Protein AF-A0A612UBT1-F1 (afdb_monomer)

Foldseek 3Di:
DVVPPVVQLVVVCVVCVVDDDPADSNHAALEAEEAFDFQQPCDPVPVRQSQALCNPPDQPFDDPRNYNAYEYEHEPLAFFSNRFGADALVPHQYDDDYFHRCLQVPDDDQKDKDKFFPDAKDKDKDFPPQDLCNDPQNVVQVVSLVCQCVQPSQVLQQVQWDKDKDKDKAQPDQAPPVRTGMIMMIITIIIIHMAGSQSNLLSVVLSVLLVVVSVDDDDDDDPDPVNDDDPVCVVVSVLSNVCRVCSRVVHDGDDDDSVSSNVVSRHHDNQAGQFWDQVVPPDDGDPDDDPPGPTDRNRHGDPSSDHFYAYSVSHTDD

Nearest PDB structures (foldseek):
  6sjl-assembly1_D  TM=8.824E-01  e=5.596E-32  Escherichia coli
  6sjl-assembly1_E  TM=8.693E-01  e=3.861E-32  Escherichia coli
  5f7n-assembly1_A  TM=2.267E-01  e=5.522E-01  Helicobacter pylori

Mean predicted aligned error: 7.69 Å

pLDDT: mean 87.25, std 16.18, range [33.34, 98.56]

Secondary structure (DSSP, 8-state):
-TT--HHHHHHHHHHTTTS---S-TT---SEEEEES-B-----TTTTT-TTS---TT------TTSSSEEEEEEESS--BTT--EE--TTTS-EEEESS-HHHHH--S-SEEEEEEESS--EEEEEETTS-GGGSHHHHHHHHHHHHGGGSTTTTTTGGGSEEEEEEEEEEEE---TT---EEEEEEEEEEEEEEETHHHHHHHHHHHHHHHHTT---PPPPSSTTT---GGGHHHHHHHHHHHHHHHHT---PPPPHHHHHHHHTTS------PEEESSSTTEEES---SSS--B-TT-B-GGG---EE-TTSPBP-

Radius of gyration: 24.13 Å; Cα contacts (8 Å, |Δi|>4): 601; chains: 1; bounding box: 63×39×74 Å

Structure (mmCIF, N/CA/C/O backbone):
data_AF-A0A612UBT1-F1
#
_entry.id   AF-A0A612UBT1-F1
#
loop_
_atom_site.group_PDB
_atom_site.id
_atom_site.type_symbol
_atom_site.label_atom_id
_atom_site.label_alt_id
_atom_site.label_comp_id
_atom_site.label_asym_id
_atom_site.label_entity_id
_atom_site.label_seq_id
_atom_site.pdbx_PDB_ins_code
_atom_site.Cartn_x
_atom_site.Cartn_y
_atom_site.Cartn_z
_atom_site.occupancy
_atom_site.B_iso_or_equiv
_atom_site.auth_seq_id
_atom_site.auth_comp_id
_atom_site.auth_asym_id
_atom_site.auth_atom_id
_atom_site.pdbx_PDB_model_num
ATOM 1 N N . VAL A 1 1 ? -28.487 3.120 11.197 1.00 66.00 1 VAL A N 1
ATOM 2 C CA . VAL A 1 1 ? -28.297 3.453 12.632 1.00 66.00 1 VAL A CA 1
ATOM 3 C C . VAL A 1 1 ? -28.455 4.950 12.879 1.00 66.00 1 VAL A C 1
ATOM 5 O O . VAL A 1 1 ? -29.458 5.337 13.461 1.00 66.00 1 VAL A O 1
ATOM 8 N N . PHE A 1 2 ? -27.537 5.794 12.388 1.00 70.25 2 PHE A N 1
ATOM 9 C CA . PHE A 1 2 ? -27.559 7.247 12.631 1.00 70.25 2 PHE A CA 1
ATOM 10 C C . PHE A 1 2 ? -28.857 7.939 12.167 1.00 70.25 2 PHE A C 1
ATOM 12 O O . PHE A 1 2 ? -29.458 8.690 12.925 1.00 70.25 2 PHE A O 1
ATOM 19 N N . GLU A 1 3 ? -29.347 7.612 10.970 1.00 79.69 3 GLU A N 1
ATOM 20 C CA . GLU A 1 3 ? -30.573 8.198 10.394 1.00 79.69 3 GLU A CA 1
ATOM 21 C C . GLU A 1 3 ? -31.867 7.481 10.808 1.00 79.69 3 GLU A C 1
ATOM 23 O O . GLU A 1 3 ? -32.934 7.788 10.292 1.00 79.69 3 GLU A O 1
ATOM 28 N N . GLN A 1 4 ? -31.782 6.511 11.724 1.00 80.62 4 GLN A N 1
ATOM 29 C CA . GLN A 1 4 ? -32.924 5.701 12.161 1.00 80.62 4 GLN A CA 1
ATOM 30 C C . GLN A 1 4 ? -33.715 5.051 11.013 1.00 80.62 4 GLN A C 1
ATOM 32 O O . GLN A 1 4 ? -34.942 5.111 10.981 1.00 80.62 4 GLN A O 1
ATOM 37 N N . ASP A 1 5 ? -32.999 4.411 10.083 1.00 83.06 5 ASP A N 1
ATOM 38 C CA . ASP A 1 5 ? -33.591 3.671 8.964 1.00 83.06 5 ASP A CA 1
ATOM 39 C C . ASP A 1 5 ? -34.795 2.805 9.419 1.00 83.06 5 ASP A C 1
ATOM 41 O O . ASP A 1 5 ? -34.624 1.936 10.285 1.00 83.06 5 ASP A O 1
ATOM 45 N N . PRO A 1 6 ? -36.005 3.016 8.861 1.00 86.31 6 PRO A N 1
ATOM 46 C CA . PRO A 1 6 ? -37.214 2.327 9.312 1.00 86.31 6 PRO A CA 1
ATOM 47 C C . PRO A 1 6 ? -37.161 0.802 9.169 1.00 86.31 6 PRO A C 1
ATOM 49 O O . PRO A 1 6 ? -37.762 0.086 9.976 1.00 86.31 6 PRO A O 1
ATOM 52 N N . VAL A 1 7 ? -36.449 0.290 8.160 1.00 87.12 7 VAL A N 1
ATOM 53 C CA . VAL A 1 7 ? -36.267 -1.151 7.944 1.00 87.12 7 VAL A CA 1
ATOM 54 C C . VAL A 1 7 ? -35.387 -1.719 9.049 1.00 87.12 7 VAL A C 1
ATOM 56 O O . VAL A 1 7 ? -35.736 -2.743 9.642 1.00 87.12 7 VAL A O 1
ATOM 59 N N . LEU A 1 8 ? -34.295 -1.032 9.390 1.00 84.38 8 LEU A N 1
ATOM 60 C CA . LEU A 1 8 ? -33.407 -1.437 10.478 1.00 84.38 8 LEU A CA 1
ATOM 61 C C . LEU A 1 8 ? -34.126 -1.406 11.835 1.00 84.38 8 LEU A C 1
ATOM 63 O O . LEU A 1 8 ? -34.036 -2.373 12.588 1.00 84.38 8 LEU A O 1
ATOM 67 N N . VAL A 1 9 ? -34.891 -0.344 12.117 1.00 87.38 9 VAL A N 1
ATOM 68 C CA . VAL A 1 9 ? -35.693 -0.217 13.349 1.00 87.38 9 VAL A CA 1
ATOM 69 C C . VAL A 1 9 ? -36.666 -1.385 13.486 1.00 87.38 9 VAL A C 1
ATOM 71 O O . VAL A 1 9 ? -36.710 -2.051 14.521 1.00 87.38 9 VAL A O 1
ATOM 74 N N . ARG A 1 10 ? -37.426 -1.680 12.425 1.00 86.94 10 ARG A N 1
ATOM 75 C CA . ARG A 1 10 ? -38.386 -2.789 12.427 1.00 86.94 10 ARG A CA 1
ATOM 76 C C . ARG A 1 10 ? -37.696 -4.142 12.593 1.00 86.94 10 ARG A C 1
ATOM 78 O O . ARG A 1 10 ? -38.213 -5.004 13.303 1.00 86.94 10 ARG A O 1
ATOM 85 N N . THR A 1 11 ? -36.540 -4.323 11.959 1.00 86.69 11 THR A N 1
ATOM 86 C CA . THR A 1 11 ? -35.749 -5.558 12.049 1.00 86.69 11 THR A CA 1
ATOM 87 C C . THR A 1 11 ? -35.252 -5.788 13.475 1.00 86.69 11 THR A C 1
ATOM 89 O O . THR A 1 11 ? -35.463 -6.871 14.016 1.00 86.69 11 THR A O 1
ATOM 92 N N . ILE A 1 12 ? -34.684 -4.764 14.123 1.00 85.19 12 ILE A N 1
ATOM 93 C CA . ILE A 1 12 ? -34.220 -4.841 15.518 1.00 85.19 12 ILE A CA 1
ATOM 94 C C . ILE A 1 12 ? -35.392 -5.115 16.462 1.00 85.19 12 ILE A C 1
ATOM 96 O O . ILE A 1 12 ? -35.315 -6.033 17.273 1.00 85.19 12 ILE A O 1
ATOM 100 N N . ALA A 1 13 ? -36.499 -4.379 16.321 1.00 85.56 13 ALA A N 1
ATOM 101 C CA . ALA A 1 13 ? -37.688 -4.579 17.148 1.00 85.56 13 ALA A CA 1
ATOM 102 C C . ALA A 1 13 ? -38.263 -6.000 17.016 1.00 85.56 13 ALA A C 1
ATOM 104 O O . ALA A 1 13 ? -38.707 -6.582 18.001 1.00 85.56 13 ALA A O 1
ATOM 105 N N . THR A 1 14 ? -38.225 -6.579 15.811 1.00 87.56 14 THR A N 1
ATOM 106 C CA . THR A 1 14 ? -38.678 -7.958 15.571 1.00 87.56 14 THR A CA 1
ATOM 107 C C . THR A 1 14 ? -37.722 -8.977 16.191 1.00 87.56 14 THR A C 1
ATOM 109 O O . THR A 1 14 ? -38.168 -9.899 16.867 1.00 87.56 14 THR A O 1
ATOM 112 N N . ALA A 1 15 ? -36.411 -8.810 15.993 1.00 85.88 15 ALA A N 1
ATOM 113 C CA . ALA A 1 15 ? -35.398 -9.728 16.511 1.00 85.88 15 ALA A CA 1
ATOM 114 C C . ALA A 1 15 ? -35.333 -9.727 18.047 1.00 85.88 15 ALA A C 1
ATOM 116 O O . ALA A 1 15 ? -35.141 -10.774 18.662 1.00 85.88 15 ALA A O 1
ATOM 117 N N . LEU A 1 16 ? -35.521 -8.558 18.662 1.00 85.56 16 LEU A N 1
ATOM 118 C CA . LEU A 1 16 ? -35.487 -8.381 20.110 1.00 85.56 16 LEU A CA 1
ATOM 119 C C . LEU A 1 16 ? -36.862 -8.497 20.766 1.00 85.56 16 LEU A C 1
ATOM 121 O O . LEU A 1 16 ? -36.930 -8.388 21.976 1.00 85.56 16 LEU A O 1
ATOM 125 N N . HIS A 1 17 ? -37.939 -8.777 20.025 1.00 81.25 17 HIS A N 1
ATOM 126 C CA . HIS A 1 17 ? -39.294 -8.922 20.574 1.00 81.25 17 HIS A CA 1
ATOM 127 C C . HIS A 1 17 ? -39.397 -9.775 21.864 1.00 81.25 17 HIS A C 1
ATOM 129 O O . HIS A 1 17 ? -40.205 -9.433 22.727 1.00 81.25 17 HIS A O 1
ATOM 135 N N . PRO A 1 18 ? -38.626 -10.870 22.053 1.00 79.94 18 PRO A N 1
ATOM 136 C CA . PRO A 1 18 ? -38.680 -11.657 23.289 1.00 79.94 18 PRO A CA 1
ATOM 137 C C . PRO A 1 18 ? -38.051 -10.976 24.519 1.00 79.94 18 PRO A C 1
ATOM 139 O O . PRO A 1 18 ? -38.170 -11.506 25.621 1.00 79.94 18 PRO A O 1
ATOM 142 N N . ILE A 1 19 ? -37.339 -9.859 24.342 1.00 83.12 19 ILE A N 1
ATOM 143 C CA . ILE A 1 19 ? -36.529 -9.184 25.361 1.00 83.12 19 ILE A CA 1
ATOM 144 C C . ILE A 1 19 ? -36.911 -7.700 25.389 1.00 83.12 19 ILE A C 1
ATOM 146 O O . ILE A 1 19 ? -36.985 -7.034 24.360 1.00 83.12 19 ILE A O 1
ATOM 150 N N . GLU A 1 20 ? -37.121 -7.137 26.576 1.00 76.56 20 GLU A N 1
ATOM 151 C CA . GLU A 1 20 ? -37.363 -5.700 26.701 1.00 76.56 20 GLU A CA 1
ATOM 152 C C . GLU A 1 20 ? -36.087 -4.914 26.339 1.00 76.56 20 GLU A C 1
ATOM 154 O O . GLU A 1 20 ? -35.122 -4.864 27.103 1.00 76.56 20 GLU A O 1
ATOM 159 N N . TYR A 1 21 ? -36.056 -4.327 25.140 1.00 77.75 21 TYR A N 1
ATOM 160 C CA . TYR A 1 21 ? -34.931 -3.526 24.660 1.00 77.75 21 TYR A CA 1
ATOM 161 C C . TYR A 1 21 ? -35.149 -2.038 24.955 1.00 77.75 21 TYR A C 1
ATOM 163 O O . TYR A 1 21 ? -36.021 -1.400 24.369 1.00 77.75 21 TYR A O 1
ATOM 171 N N . GLN A 1 22 ? -34.313 -1.470 25.827 1.00 78.25 22 GLN A N 1
ATOM 172 C CA . GLN A 1 22 ? -34.372 -0.058 26.239 1.00 78.25 22 GLN A CA 1
ATOM 173 C C . GLN A 1 22 ? -33.314 0.829 25.548 1.00 78.25 22 GLN A C 1
ATOM 175 O O . GLN A 1 22 ? -32.884 1.843 26.095 1.00 78.25 22 GLN A O 1
ATOM 180 N N . GLY A 1 23 ? -32.849 0.447 24.353 1.00 80.44 23 GLY A N 1
ATOM 181 C CA . GLY A 1 23 ? -31.871 1.223 23.581 1.00 80.44 23 GLY A CA 1
ATOM 182 C C . GLY A 1 23 ? -32.487 2.075 22.466 1.00 80.44 23 GLY A C 1
ATOM 183 O O . GLY A 1 23 ? -33.704 2.146 22.292 1.00 80.44 23 GLY A O 1
ATOM 184 N N . LYS A 1 24 ? -31.629 2.736 21.676 1.00 84.31 24 LYS A N 1
ATOM 185 C CA . LYS A 1 24 ? -32.067 3.508 20.502 1.00 84.31 24 LYS A CA 1
ATOM 186 C C . LYS A 1 24 ? -32.767 2.574 19.500 1.00 84.31 24 LYS A C 1
ATOM 188 O O . LYS A 1 24 ? -32.206 1.524 19.202 1.00 84.31 24 LYS A O 1
ATOM 193 N N . PRO A 1 25 ? -33.909 2.957 18.897 1.00 83.06 25 PRO A N 1
ATOM 194 C CA . PRO A 1 25 ? -34.699 2.063 18.039 1.00 83.06 25 PRO A CA 1
ATOM 195 C C . PRO A 1 25 ? -33.925 1.426 16.875 1.00 83.06 25 PRO A C 1
ATOM 197 O O . PRO A 1 25 ? -34.237 0.318 16.458 1.00 83.06 25 PRO A O 1
ATOM 200 N N . ALA A 1 26 ? -32.908 2.119 16.356 1.00 85.31 26 ALA A N 1
ATOM 201 C CA . ALA A 1 26 ? -32.060 1.661 15.254 1.00 85.31 26 ALA A CA 1
ATOM 202 C C . ALA A 1 26 ? -30.673 1.164 15.707 1.00 85.31 26 ALA A C 1
ATOM 204 O O . ALA A 1 26 ? -29.774 1.035 14.875 1.00 85.31 26 ALA A O 1
ATOM 205 N N . GLY A 1 27 ? -30.481 0.949 17.011 1.00 86.19 27 GLY A N 1
ATOM 206 C CA . GLY A 1 27 ? -29.192 0.649 17.626 1.00 86.19 27 GLY A CA 1
ATOM 207 C C . GLY A 1 27 ? -28.265 1.863 17.748 1.00 86.19 27 GLY A C 1
ATOM 208 O O . GLY A 1 27 ? -28.650 3.015 17.531 1.00 86.19 27 GLY A O 1
ATOM 209 N N . GLU A 1 28 ? -27.014 1.592 18.110 1.00 89.00 28 GLU A N 1
ATOM 210 C CA . GLU A 1 28 ? -25.921 2.562 18.188 1.00 89.00 28 GLU A CA 1
ATOM 211 C C . GLU A 1 28 ? -24.614 1.880 17.776 1.00 89.00 28 GLU A C 1
ATOM 213 O O . GLU A 1 28 ? -24.414 0.701 18.065 1.00 89.00 28 GLU A O 1
ATOM 218 N N . VAL A 1 29 ? -23.720 2.615 17.112 1.00 92.38 29 VAL A N 1
ATOM 219 C CA . VAL A 1 29 ? -22.382 2.115 16.782 1.00 92.38 29 VAL A CA 1
ATOM 220 C C . VAL A 1 29 ? -21.441 2.432 17.946 1.00 92.38 29 VAL A C 1
ATOM 222 O O . VAL A 1 29 ? -21.192 3.597 18.255 1.00 92.38 29 VAL A O 1
ATOM 225 N N . GLN A 1 30 ? -20.933 1.395 18.614 1.00 93.06 30 GLN A N 1
ATOM 226 C CA . GLN A 1 30 ? -19.974 1.538 19.715 1.00 93.06 30 GLN A CA 1
ATOM 227 C C . GLN A 1 30 ? -18.592 1.944 19.182 1.00 93.06 30 GLN A C 1
ATOM 229 O O . GLN A 1 30 ? -18.051 2.967 19.590 1.00 93.06 30 GLN A O 1
ATOM 234 N N . PHE A 1 31 ? -18.050 1.167 18.246 1.00 96.88 31 PHE A N 1
ATOM 235 C CA . PHE A 1 31 ? -16.737 1.388 17.653 1.00 96.88 31 PHE A CA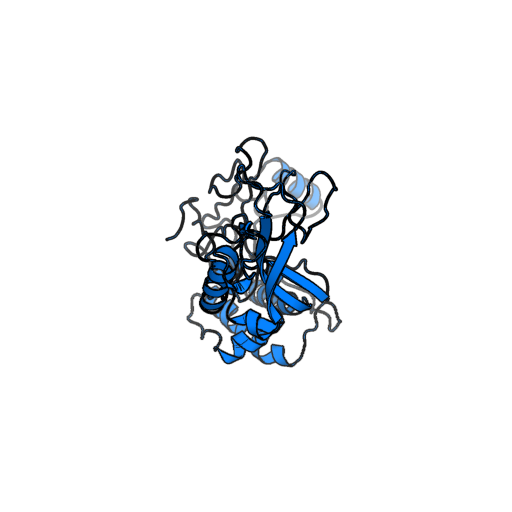 1
ATOM 236 C C . PHE A 1 31 ? -16.811 1.196 16.140 1.00 96.88 31 PHE A C 1
ATOM 238 O O . PHE A 1 31 ? -17.421 0.234 15.671 1.00 96.88 31 PHE A O 1
ATOM 245 N N . LEU A 1 32 ? -16.192 2.108 15.395 1.00 97.00 32 LEU A N 1
ATOM 246 C CA . LEU A 1 32 ? -15.997 2.013 13.954 1.00 97.00 32 LEU A CA 1
ATOM 247 C C . LEU A 1 32 ? -14.490 1.952 13.670 1.00 97.00 32 LEU A C 1
ATOM 249 O O . LEU A 1 32 ? -13.817 2.981 13.638 1.00 97.00 32 LEU A O 1
ATOM 253 N N . GLY A 1 33 ? -13.972 0.734 13.518 1.00 97.69 33 GLY A N 1
ATOM 254 C CA . GLY A 1 33 ? -12.587 0.479 13.127 1.00 97.69 33 GLY A CA 1
ATOM 255 C C . GLY A 1 33 ? -12.475 0.396 11.612 1.00 97.69 33 GLY A C 1
ATOM 256 O O . GLY A 1 33 ? -13.044 -0.512 11.008 1.00 97.69 33 GLY A O 1
ATOM 257 N N . LEU A 1 34 ? -11.774 1.348 11.006 1.00 97.56 34 LEU A N 1
ATOM 258 C CA . LEU A 1 34 ? -11.611 1.453 9.558 1.00 97.56 34 LEU A CA 1
ATOM 259 C C . LEU A 1 34 ? -10.200 1.029 9.152 1.00 97.56 34 LEU A C 1
ATOM 261 O O . LEU A 1 34 ? -9.226 1.355 9.834 1.00 97.56 34 LEU A O 1
ATOM 265 N N . PHE A 1 35 ? -10.101 0.359 8.009 1.00 98.06 35 PHE A N 1
ATOM 266 C CA . PHE A 1 35 ? -8.839 0.040 7.353 1.00 98.06 35 PHE A CA 1
ATOM 267 C C . PHE A 1 35 ? -8.844 0.668 5.967 1.00 98.06 35 PHE A C 1
ATOM 269 O O . PHE A 1 35 ? -9.631 0.278 5.110 1.00 98.06 35 PHE A O 1
ATOM 276 N N . ASP A 1 36 ? -7.966 1.644 5.794 1.00 96.75 36 ASP A N 1
ATOM 277 C CA . ASP A 1 36 ? -7.573 2.267 4.541 1.00 96.75 36 ASP A CA 1
ATOM 278 C C . ASP A 1 36 ? -8.731 2.566 3.579 1.00 96.75 36 ASP A C 1
ATOM 280 O O . ASP A 1 36 ? -8.826 2.012 2.487 1.00 96.75 36 ASP A O 1
ATOM 284 N N . THR A 1 37 ? -9.640 3.438 4.010 1.00 93.94 37 THR A N 1
ATOM 285 C CA . THR A 1 37 ? -10.880 3.746 3.289 1.00 93.94 37 THR A CA 1
ATOM 286 C C . THR A 1 37 ? -10.589 4.308 1.896 1.00 93.94 37 THR A C 1
ATOM 288 O O . THR A 1 37 ? -10.075 5.419 1.757 1.00 93.94 37 THR A O 1
ATOM 291 N N . VAL A 1 38 ? -10.981 3.559 0.865 1.00 88.44 38 VAL A N 1
ATOM 292 C CA . VAL A 1 38 ? -10.925 3.965 -0.544 1.00 88.44 38 VAL A CA 1
ATOM 293 C C . VAL A 1 38 ? -12.342 4.059 -1.082 1.00 88.44 38 VAL A C 1
ATOM 295 O O . VAL A 1 38 ? -13.114 3.103 -0.993 1.00 88.44 38 VAL A O 1
ATOM 298 N N . THR A 1 39 ? -12.682 5.190 -1.683 1.00 69.62 39 THR A N 1
ATOM 299 C CA . THR A 1 39 ? -13.933 5.350 -2.418 1.00 69.62 39 THR A CA 1
ATOM 300 C C . THR A 1 39 ? -13.661 5.270 -3.906 1.00 69.62 39 THR A C 1
ATOM 302 O O . THR A 1 39 ? -13.510 6.262 -4.599 1.00 69.62 39 THR A O 1
ATOM 305 N N . ALA A 1 40 ? -13.595 4.051 -4.424 1.00 53.97 40 ALA A N 1
ATOM 306 C CA . ALA A 1 40 ? -13.620 3.867 -5.863 1.00 53.97 40 ALA A CA 1
ATOM 307 C C . ALA A 1 40 ? -15.086 3.847 -6.313 1.00 53.97 40 ALA A C 1
ATOM 309 O O . ALA A 1 40 ? -15.720 2.791 -6.256 1.00 53.97 40 ALA A O 1
ATOM 310 N N . VAL A 1 41 ? -15.640 4.966 -6.793 1.00 47.06 41 VAL A N 1
ATOM 311 C CA . VAL A 1 41 ? -16.803 4.878 -7.693 1.00 47.06 41 VAL A CA 1
ATOM 312 C C . VAL A 1 41 ? -16.319 4.834 -9.139 1.00 47.06 41 VAL A C 1
ATOM 314 O O . VAL A 1 41 ? -16.611 5.687 -9.957 1.00 47.06 41 VAL A O 1
ATOM 317 N N . GLY A 1 42 ? -15.624 3.751 -9.496 1.00 39.59 42 GLY A N 1
ATOM 318 C CA . GLY A 1 42 ? -15.334 3.404 -10.893 1.00 39.59 42 GLY A CA 1
ATOM 319 C C . GLY A 1 42 ? -16.568 2.854 -11.623 1.00 39.59 42 GLY A C 1
ATOM 320 O O . GLY A 1 42 ? -16.515 1.779 -12.222 1.00 39.59 42 GLY A O 1
ATOM 321 N N . GLY A 1 43 ? -17.713 3.528 -11.505 1.00 35.03 43 GLY A N 1
ATOM 322 C CA . GLY A 1 43 ? -18.948 3.148 -12.180 1.00 35.03 43 GLY A CA 1
ATOM 323 C C . GLY A 1 43 ? -18.909 3.531 -13.659 1.00 35.03 43 GLY A C 1
ATOM 324 O O . GLY A 1 43 ? -18.395 4.577 -14.028 1.00 35.03 43 GLY A O 1
ATOM 325 N N . ILE A 1 44 ? -19.534 2.724 -14.518 1.00 33.34 44 ILE A N 1
ATOM 326 C CA . ILE A 1 44 ? -19.689 2.954 -15.974 1.00 33.34 44 ILE A CA 1
ATOM 327 C C . ILE A 1 44 ? -20.305 4.340 -16.308 1.00 33.34 44 ILE A C 1
ATOM 329 O O . ILE A 1 44 ? -20.223 4.804 -17.442 1.00 33.34 44 ILE A O 1
ATOM 333 N N . LEU A 1 45 ? -20.906 5.012 -15.321 1.00 36.97 45 LEU A N 1
ATOM 334 C CA . LEU A 1 45 ? -21.477 6.356 -15.424 1.00 36.97 45 LEU A CA 1
ATOM 335 C C . LEU A 1 45 ? -20.447 7.496 -15.287 1.00 36.97 45 LEU A C 1
ATOM 337 O O . LEU A 1 45 ? -20.780 8.604 -15.695 1.00 36.97 45 LEU A O 1
ATOM 341 N N . ASP A 1 46 ? -19.232 7.231 -14.788 1.00 35.47 46 ASP A N 1
ATOM 342 C CA . ASP A 1 46 ? -18.187 8.240 -14.510 1.00 35.47 46 ASP A CA 1
ATOM 343 C C . ASP A 1 46 ? -17.016 8.228 -15.512 1.00 35.47 46 ASP A C 1
ATOM 345 O O . ASP A 1 46 ? -15.886 8.610 -15.234 1.00 35.47 46 ASP A O 1
ATOM 349 N N . GLY A 1 47 ? -17.243 7.694 -16.716 1.00 36.91 47 GLY A N 1
ATOM 350 C CA . GLY A 1 47 ? -16.227 7.727 -17.775 1.00 36.91 47 GLY A CA 1
ATOM 351 C C . GLY A 1 47 ? -14.979 6.862 -17.531 1.00 36.91 47 GLY A C 1
ATOM 352 O O . GLY A 1 47 ? -14.022 7.006 -18.286 1.00 36.91 47 GLY A O 1
ATOM 353 N N . LEU A 1 48 ? -15.022 5.924 -16.569 1.00 47.12 48 LEU A N 1
ATOM 354 C CA . LEU A 1 48 ? -13.930 5.008 -16.182 1.00 47.12 48 LEU A CA 1
ATOM 355 C C . LEU A 1 48 ? -12.768 5.658 -15.401 1.00 47.12 48 LEU A C 1
ATOM 357 O O . LEU A 1 48 ? -11.694 5.055 -15.347 1.00 47.12 48 LEU A O 1
ATOM 361 N N . ASP A 1 49 ? -12.965 6.824 -14.776 1.00 47.25 49 ASP A N 1
ATOM 362 C CA . ASP A 1 49 ? -11.944 7.451 -13.925 1.00 47.25 49 ASP A CA 1
ATOM 363 C C . ASP A 1 49 ? -12.314 7.367 -12.430 1.00 47.25 49 ASP A C 1
ATOM 365 O O . ASP A 1 49 ? -13.150 8.130 -11.966 1.00 47.25 49 ASP A O 1
ATOM 369 N N . PRO A 1 50 ? -11.734 6.436 -11.648 1.00 52.84 50 PRO A N 1
ATOM 370 C CA . PRO A 1 50 ? -11.990 6.318 -10.210 1.00 52.84 50 PRO A CA 1
ATOM 371 C C . PRO A 1 50 ? -11.150 7.302 -9.366 1.00 52.84 50 PRO A C 1
ATOM 373 O O . PRO A 1 50 ? -11.010 7.095 -8.161 1.00 52.84 50 PRO A O 1
ATOM 376 N N . HIS A 1 51 ? -10.519 8.303 -9.993 1.00 51.00 51 HIS A N 1
ATOM 377 C CA . HIS A 1 51 ? -9.663 9.310 -9.347 1.00 51.00 51 HIS A CA 1
ATOM 378 C C . HIS A 1 51 ? -10.397 10.595 -8.974 1.00 51.00 51 HIS A C 1
ATOM 380 O O . HIS A 1 51 ? -9.767 11.581 -8.607 1.00 51.00 51 HIS A O 1
ATOM 386 N N . ASP A 1 52 ? -11.719 10.628 -9.065 1.00 47.38 52 ASP A N 1
ATOM 387 C CA . ASP A 1 52 ? -12.475 11.763 -8.572 1.00 47.38 52 ASP A CA 1
ATOM 388 C C . ASP A 1 52 ? -12.961 11.542 -7.129 1.00 47.38 52 ASP A C 1
ATOM 390 O O . ASP A 1 52 ? -13.161 10.428 -6.647 1.00 47.38 52 ASP A O 1
ATOM 394 N N . GLY A 1 53 ? -13.140 12.640 -6.390 1.00 46.91 53 GLY A N 1
ATOM 395 C CA . GLY A 1 53 ? -13.743 12.618 -5.051 1.00 46.91 53 GLY A CA 1
ATOM 396 C C . GLY A 1 53 ? -15.262 12.390 -5.086 1.00 46.91 53 GLY A C 1
ATOM 397 O O . GLY A 1 53 ? -15.957 12.655 -4.100 1.00 46.91 53 GLY A O 1
ATOM 398 N N . ASN A 1 54 ? -15.816 11.974 -6.230 1.00 45.53 54 ASN A N 1
ATOM 399 C CA . ASN A 1 54 ? -17.249 11.901 -6.459 1.00 45.53 54 ASN A CA 1
ATOM 400 C C . ASN A 1 54 ? -17.814 10.588 -5.908 1.00 45.53 54 ASN A C 1
ATOM 402 O O . ASN A 1 54 ? -18.013 9.587 -6.591 1.00 45.53 54 ASN A O 1
ATOM 406 N N . ASN A 1 55 ? -18.138 10.610 -4.620 1.00 50.09 55 ASN A N 1
ATOM 407 C CA . ASN A 1 55 ? -18.648 9.455 -3.884 1.00 50.09 55 ASN A CA 1
ATOM 408 C C . ASN A 1 55 ? -20.132 9.163 -4.161 1.00 50.09 55 ASN A C 1
ATOM 410 O O . ASN A 1 55 ? -20.903 8.980 -3.216 1.00 50.09 55 ASN A O 1
ATOM 414 N N . LEU A 1 56 ? -20.548 9.150 -5.436 1.00 50.69 56 LEU A N 1
ATOM 415 C CA . LEU A 1 56 ? -21.895 8.828 -5.935 1.00 50.69 56 LEU A CA 1
ATOM 416 C C . LEU A 1 56 ? -22.688 7.948 -4.946 1.00 50.69 56 LEU A C 1
ATOM 418 O O . LEU A 1 56 ? -22.427 6.763 -4.772 1.00 50.69 56 LEU A O 1
ATOM 422 N N . SER A 1 57 ? -23.689 8.548 -4.294 1.00 52.53 57 SER A N 1
ATOM 423 C CA . SER A 1 57 ? -24.626 7.943 -3.321 1.00 52.53 57 SER A CA 1
ATOM 424 C C . SER A 1 57 ? -24.045 7.306 -2.041 1.00 52.53 57 SER A C 1
ATOM 426 O O . SER A 1 57 ? -24.832 6.936 -1.164 1.00 52.53 57 SER A O 1
ATOM 428 N N . VAL A 1 58 ? -22.724 7.168 -1.884 1.00 61.97 58 VAL A N 1
ATOM 429 C CA . VAL A 1 58 ? -22.099 6.541 -0.707 1.00 61.97 58 VAL A CA 1
ATOM 430 C C . VAL A 1 58 ? -21.840 7.595 0.367 1.00 61.97 58 VAL A C 1
ATOM 432 O O . VAL A 1 58 ? -21.032 8.507 0.212 1.00 61.97 58 VAL A O 1
ATOM 435 N N . LYS A 1 59 ? -22.529 7.465 1.505 1.00 70.31 59 LYS A N 1
ATOM 436 C CA . LYS A 1 59 ? -22.368 8.362 2.657 1.00 70.31 59 LYS A CA 1
ATOM 437 C C . LYS A 1 59 ? -21.100 8.006 3.432 1.00 70.31 59 LYS A C 1
ATOM 439 O O . LYS A 1 59 ? -21.163 7.237 4.387 1.00 70.31 59 LYS A O 1
ATOM 444 N N . ILE A 1 60 ? -19.969 8.575 3.028 1.00 75.94 60 ILE A N 1
ATOM 445 C CA . ILE A 1 60 ? -18.698 8.414 3.749 1.00 75.94 60 ILE A CA 1
ATOM 446 C C . ILE A 1 60 ? -18.504 9.408 4.893 1.00 75.94 60 ILE A C 1
ATOM 448 O O . ILE A 1 60 ? -17.628 9.209 5.722 1.00 75.94 60 ILE A O 1
ATOM 452 N N . GLY A 1 61 ? -19.333 10.453 4.972 1.00 80.81 61 GLY A N 1
ATOM 453 C CA . GLY A 1 61 ? -19.309 11.420 6.066 1.00 80.81 61 GLY A CA 1
ATOM 454 C C . GLY A 1 61 ? -19.464 10.746 7.432 1.00 80.81 61 GLY A C 1
ATOM 455 O O . GLY A 1 61 ? -20.449 10.047 7.676 1.00 80.81 61 GLY A O 1
ATOM 456 N N . LEU A 1 62 ? -18.528 11.010 8.344 1.00 88.19 62 LEU A N 1
ATOM 457 C CA . LEU A 1 62 ? -18.516 10.504 9.718 1.00 88.19 62 LEU A CA 1
ATOM 458 C C . LEU A 1 62 ? -18.746 11.658 10.704 1.00 88.19 62 LEU A C 1
ATOM 460 O O . LEU A 1 62 ? -17.829 12.033 11.428 1.00 88.19 62 LEU A O 1
ATOM 464 N N . PRO A 1 63 ? -19.948 12.260 10.751 1.00 87.38 63 PRO A N 1
ATOM 465 C CA . PRO A 1 63 ? -20.205 13.386 11.638 1.00 87.38 63 PRO A CA 1
ATOM 466 C C . PRO A 1 63 ? -20.084 12.983 13.117 1.00 87.38 63 PRO A C 1
ATOM 468 O O . PRO A 1 63 ? -20.253 11.806 13.467 1.00 87.38 63 PRO A O 1
ATOM 471 N N . PRO A 1 64 ? -19.903 13.957 14.030 1.00 83.75 64 PRO A N 1
ATOM 472 C CA . PRO A 1 64 ? -19.937 13.693 15.461 1.00 83.75 64 PRO A CA 1
ATOM 473 C C . PRO A 1 64 ? -21.187 12.895 15.855 1.00 83.75 64 PRO A C 1
ATOM 475 O O . PRO A 1 64 ? -22.314 13.274 15.517 1.00 83.75 64 PRO A O 1
ATOM 478 N N . ARG A 1 65 ? -20.984 11.823 16.634 1.00 84.94 65 ARG A N 1
ATOM 479 C CA . ARG A 1 65 ? -22.001 10.842 17.078 1.00 84.94 65 ARG A CA 1
ATOM 480 C C . ARG A 1 65 ? -22.412 9.781 16.046 1.00 84.94 65 ARG A C 1
ATOM 482 O O . ARG A 1 65 ? -23.358 9.043 16.323 1.00 84.94 65 ARG A O 1
ATOM 489 N N . VAL A 1 66 ? -21.730 9.660 14.901 1.00 89.25 66 VAL A N 1
ATOM 490 C CA . VAL A 1 66 ? -21.919 8.508 13.991 1.00 89.25 66 VAL A CA 1
ATOM 491 C C . VAL A 1 66 ? -21.590 7.179 14.688 1.00 89.25 66 VAL A C 1
ATOM 493 O O . VAL A 1 66 ? -22.304 6.192 14.514 1.00 89.25 66 VAL A O 1
ATOM 496 N N . ALA A 1 67 ? -20.571 7.200 15.548 1.00 93.12 67 ALA A N 1
ATOM 497 C CA . ALA A 1 67 ? -20.191 6.154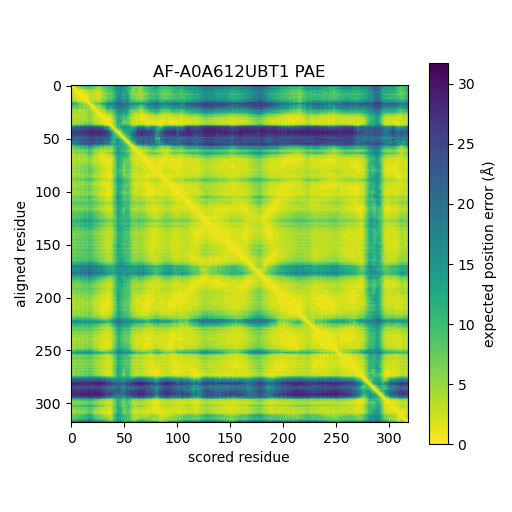 16.486 1.00 93.12 67 ALA A CA 1
ATOM 498 C C . ALA A 1 67 ? -19.715 6.794 17.799 1.00 93.12 67 ALA A C 1
ATOM 500 O O . ALA A 1 67 ? -19.431 7.996 17.833 1.00 93.12 67 ALA A O 1
ATOM 501 N N . LYS A 1 68 ? -19.623 6.016 18.887 1.00 93.62 68 LYS A N 1
ATOM 502 C CA . LYS A 1 68 ? -19.005 6.514 20.131 1.00 93.62 68 LYS A CA 1
ATOM 503 C C . LYS A 1 68 ? -17.502 6.708 19.971 1.00 93.62 68 LYS A C 1
ATOM 505 O O . LYS A 1 68 ? -16.962 7.651 20.535 1.00 93.62 68 LYS A O 1
ATOM 510 N N . GLN A 1 69 ? -16.856 5.813 19.228 1.00 96.06 69 GLN A N 1
ATOM 511 C CA . GLN A 1 69 ? -15.435 5.860 18.911 1.00 96.06 69 GLN A CA 1
ATOM 512 C C . GLN A 1 69 ? -15.216 5.469 17.448 1.00 96.06 69 GLN A C 1
ATOM 514 O O . GLN A 1 69 ? -15.845 4.533 16.951 1.00 96.06 69 GLN A O 1
ATOM 519 N N . VAL A 1 70 ? -14.311 6.171 16.773 1.00 97.06 70 VAL A N 1
ATOM 520 C CA . VAL A 1 70 ? -13.852 5.862 15.413 1.00 97.06 70 VAL A CA 1
ATOM 521 C C . VAL A 1 70 ? -12.331 5.835 15.448 1.00 97.06 70 VAL A C 1
ATOM 523 O O . VAL A 1 70 ? -11.718 6.684 16.093 1.00 97.06 70 VAL A O 1
ATOM 526 N N . PHE A 1 71 ? -11.728 4.865 14.774 1.00 98.19 71 PHE A N 1
ATOM 527 C CA . PHE A 1 71 ? -10.284 4.816 14.580 1.00 98.19 71 PHE A CA 1
ATOM 528 C C . PHE A 1 71 ? -9.975 4.294 13.183 1.00 98.19 71 PHE A C 1
ATOM 530 O O . PHE A 1 71 ? -10.563 3.300 12.752 1.00 98.19 71 PHE A O 1
ATOM 537 N N . HIS A 1 72 ? -9.055 4.951 12.485 1.00 98.25 72 HIS A N 1
ATOM 538 C CA . HIS A 1 72 ? -8.696 4.608 11.113 1.00 98.25 72 HIS A CA 1
ATOM 539 C C . HIS A 1 72 ? -7.212 4.262 11.005 1.00 98.25 72 HIS A C 1
ATOM 541 O O . HIS A 1 72 ? -6.352 5.072 11.347 1.00 98.25 72 HIS A O 1
ATOM 547 N N . LEU A 1 73 ? -6.912 3.057 10.520 1.00 98.56 73 LEU A N 1
ATOM 548 C CA . LEU A 1 73 ? -5.573 2.696 10.058 1.00 98.56 73 LEU A CA 1
ATOM 549 C C . LEU A 1 73 ? -5.461 2.995 8.568 1.00 98.56 73 LEU A C 1
ATOM 551 O O . LEU A 1 73 ? -6.299 2.526 7.807 1.00 98.56 73 LEU A O 1
ATOM 555 N N . THR A 1 74 ? -4.430 3.725 8.150 1.00 98.38 74 THR A N 1
ATOM 556 C CA . THR A 1 74 ? -4.198 4.073 6.739 1.00 98.38 74 THR A CA 1
ATOM 557 C C . THR A 1 74 ? -2.857 3.551 6.244 1.00 98.38 74 THR A C 1
ATOM 559 O O . THR A 1 74 ? -1.907 3.409 7.015 1.00 98.38 74 THR A O 1
ATOM 562 N N . ALA A 1 75 ? -2.783 3.248 4.951 1.00 98.31 75 ALA A N 1
ATOM 563 C CA . ALA A 1 75 ? -1.608 2.697 4.29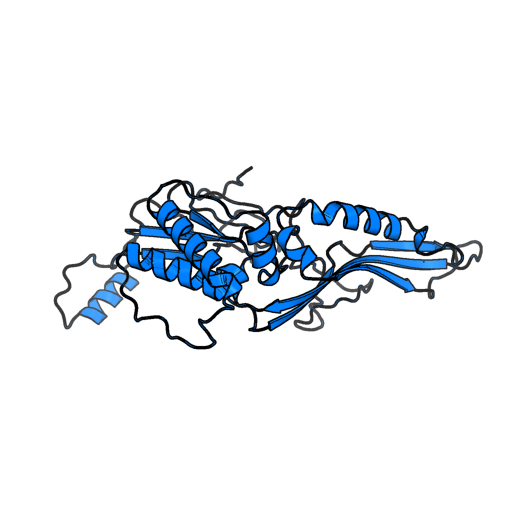2 1.00 98.31 75 ALA A CA 1
ATOM 564 C C . ALA A 1 75 ? -0.628 3.805 3.887 1.00 98.31 75 ALA A C 1
ATOM 566 O O . ALA A 1 75 ? -0.918 4.614 3.004 1.00 98.31 75 ALA A O 1
ATOM 567 N N . MET A 1 76 ? 0.543 3.831 4.529 1.00 97.44 76 MET A N 1
ATOM 568 C CA . MET A 1 76 ? 1.605 4.818 4.286 1.00 97.44 76 MET A CA 1
ATOM 569 C C . MET A 1 76 ? 2.284 4.665 2.918 1.00 97.44 76 MET A C 1
ATOM 571 O O . MET A 1 76 ? 2.778 5.646 2.369 1.00 97.44 76 MET A O 1
ATOM 575 N N . HIS A 1 77 ? 2.347 3.442 2.387 1.00 97.88 77 HIS A N 1
ATOM 576 C CA . HIS A 1 77 ? 3.054 3.117 1.142 1.00 97.88 77 HIS A CA 1
ATOM 577 C C . HIS A 1 77 ? 2.100 2.757 -0.009 1.00 97.88 77 HIS A C 1
ATOM 579 O O . HIS A 1 77 ? 2.550 2.382 -1.092 1.00 97.88 77 HIS A O 1
ATOM 585 N N . GLU A 1 78 ? 0.784 2.880 0.194 1.00 97.88 78 GLU A N 1
ATOM 586 C CA . GLU A 1 78 ? -0.169 2.854 -0.914 1.00 97.88 78 GLU A CA 1
ATOM 587 C C . GLU A 1 78 ? -0.005 4.129 -1.738 1.00 97.88 78 GLU A C 1
ATOM 589 O O . GLU A 1 78 ? -0.009 5.224 -1.190 1.00 97.88 78 GLU A O 1
ATOM 594 N N . CYS A 1 79 ? 0.151 3.987 -3.048 1.00 96.50 79 CYS A N 1
ATOM 595 C CA . CYS A 1 79 ? 0.400 5.105 -3.956 1.00 96.50 79 CYS A CA 1
ATOM 596 C C . CYS A 1 79 ? -0.181 4.860 -5.351 1.00 96.50 79 CYS A C 1
ATOM 598 O O . CYS A 1 79 ? 0.208 5.535 -6.302 1.00 96.50 79 CYS A O 1
ATOM 600 N N . ARG A 1 80 ? -1.093 3.890 -5.510 1.00 95.44 80 ARG A N 1
ATOM 601 C CA . ARG A 1 80 ? -1.816 3.688 -6.766 1.00 95.44 80 ARG A CA 1
ATOM 602 C C . ARG A 1 80 ? -2.786 4.833 -7.001 1.00 95.44 80 ARG A C 1
ATOM 604 O O . ARG A 1 80 ? -3.513 5.237 -6.098 1.00 95.44 80 ARG A O 1
ATOM 611 N N . TYR A 1 81 ? -2.874 5.241 -8.260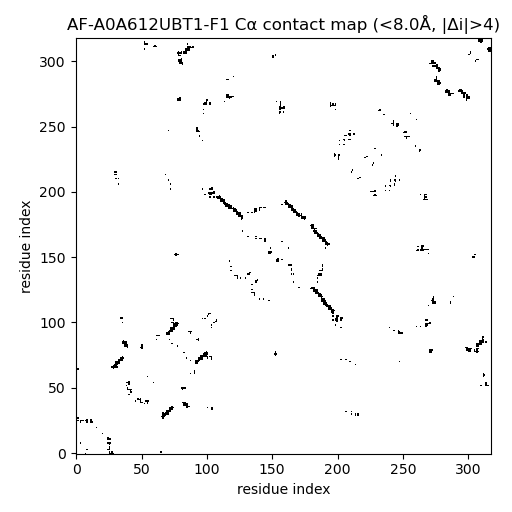 1.00 90.56 81 TYR A N 1
ATOM 612 C CA . TYR A 1 81 ? -3.817 6.251 -8.730 1.00 90.56 81 TYR A CA 1
ATOM 613 C C . TYR A 1 81 ? -5.267 5.911 -8.345 1.00 90.56 81 TYR A C 1
ATOM 615 O O . TYR A 1 81 ? -5.980 6.723 -7.779 1.00 90.56 81 TYR A O 1
ATOM 623 N N . ASN A 1 82 ? -5.692 4.662 -8.540 1.00 87.38 82 ASN A N 1
ATOM 624 C CA . ASN A 1 82 ? -7.079 4.251 -8.284 1.00 87.38 82 ASN A CA 1
ATOM 625 C C . ASN A 1 82 ? -7.417 4.024 -6.793 1.00 87.38 82 ASN A C 1
ATOM 627 O O . ASN A 1 82 ? -8.519 3.578 -6.484 1.00 87.38 82 ASN A O 1
ATOM 631 N N . PHE A 1 83 ? -6.472 4.242 -5.872 1.00 92.19 83 PHE A N 1
ATOM 632 C CA . PHE A 1 83 ? -6.631 3.940 -4.445 1.00 92.19 83 PHE A CA 1
ATOM 633 C C . PHE A 1 83 ? -6.531 5.208 -3.601 1.00 92.19 83 PHE A C 1
ATOM 635 O O . PHE A 1 83 ? -5.789 5.239 -2.627 1.00 92.19 83 PHE A O 1
ATOM 642 N N . CYS A 1 84 ? -7.273 6.259 -3.944 1.00 91.69 84 CYS A N 1
ATOM 643 C CA . CYS A 1 84 ? -7.276 7.497 -3.166 1.00 91.69 84 CYS A CA 1
ATOM 644 C C . CYS A 1 84 ? -7.785 7.266 -1.733 1.00 91.69 84 CYS A C 1
ATOM 646 O O . CYS A 1 84 ? -8.770 6.555 -1.516 1.00 91.69 84 CYS A O 1
ATOM 648 N N . LEU A 1 85 ? -7.100 7.846 -0.746 1.00 94.25 85 LEU A N 1
ATOM 649 C CA . LEU A 1 85 ? -7.488 7.728 0.662 1.00 94.25 85 LEU A CA 1
ATOM 650 C C . LEU A 1 85 ? -8.625 8.700 0.976 1.00 94.25 85 LEU A C 1
ATOM 652 O O . LEU A 1 85 ? -8.530 9.867 0.625 1.00 94.25 85 LEU A O 1
ATOM 656 N N . ASN A 1 86 ? -9.634 8.263 1.726 1.00 92.12 86 ASN A N 1
ATOM 657 C CA . ASN A 1 86 ? -10.580 9.162 2.389 1.00 92.12 86 ASN A CA 1
ATOM 658 C C . ASN A 1 86 ? -10.186 9.269 3.859 1.00 92.12 86 ASN A C 1
ATOM 660 O O . ASN A 1 86 ? -10.429 8.352 4.648 1.00 92.12 86 ASN A O 1
ATOM 664 N N . SER A 1 87 ? -9.505 10.358 4.205 1.00 93.50 87 SER A N 1
ATOM 665 C CA . SER A 1 87 ? -8.975 10.577 5.544 1.00 93.50 87 SER A CA 1
ATOM 666 C C . SER A 1 87 ? -10.064 11.081 6.482 1.00 93.50 87 SER A C 1
ATOM 668 O O . SER A 1 87 ? -10.822 11.996 6.166 1.00 93.50 87 SER A O 1
ATOM 670 N N . VAL A 1 88 ? -10.086 10.520 7.689 1.00 94.00 88 VAL A N 1
ATOM 671 C CA . VAL A 1 88 ? -10.990 10.931 8.774 1.00 94.00 88 VAL A CA 1
ATOM 672 C C . VAL A 1 88 ? -10.294 11.843 9.786 1.00 94.00 88 VAL A C 1
ATOM 674 O O . VAL A 1 88 ? -10.920 12.276 10.756 1.00 94.00 88 VAL A O 1
ATOM 677 N N . LYS A 1 89 ? -9.005 12.134 9.569 1.00 91.88 89 LYS A N 1
ATOM 678 C CA . LYS A 1 89 ? -8.076 12.729 10.542 1.00 91.88 89 LYS A CA 1
ATOM 679 C C . LYS A 1 89 ? -8.517 14.078 11.111 1.00 91.88 89 LYS A C 1
ATOM 681 O O . LYS A 1 89 ? -8.112 14.440 12.212 1.00 91.88 89 LYS A O 1
ATOM 686 N N . GLU A 1 90 ? -9.341 14.826 10.383 1.00 89.88 90 GLU A N 1
ATOM 687 C CA . GLU A 1 90 ? -9.879 16.110 10.848 1.00 89.88 90 GLU A CA 1
ATOM 688 C C . GLU A 1 90 ? -10.878 15.968 12.001 1.00 89.88 90 GLU A C 1
ATOM 690 O O . GLU A 1 90 ? -11.032 16.883 12.808 1.00 89.88 90 GLU A O 1
ATOM 695 N N . GLN A 1 91 ? -11.580 14.834 12.069 1.00 91.06 91 GLN A N 1
ATOM 696 C CA . GLN A 1 91 ? -12.686 14.616 13.005 1.00 91.06 91 GLN A CA 1
ATOM 697 C C . GLN A 1 91 ? -12.444 13.431 13.939 1.00 91.06 91 GLN A C 1
ATOM 699 O O . GLN A 1 91 ? -13.005 13.399 15.035 1.00 91.06 91 GLN A O 1
ATOM 704 N N . TRP A 1 92 ? -11.616 12.470 13.527 1.00 95.50 92 TRP A N 1
ATOM 705 C CA . TRP A 1 92 ? -11.413 11.214 14.235 1.00 95.50 92 TRP A CA 1
ATOM 706 C C . TRP A 1 92 ? -9.938 10.804 14.274 1.00 95.50 92 TRP A C 1
ATOM 708 O O . TRP A 1 92 ? -9.181 11.132 13.359 1.00 95.50 92 TRP A O 1
ATOM 718 N N . PRO A 1 93 ? -9.525 10.055 15.311 1.00 96.81 93 PRO A N 1
ATOM 719 C CA . PRO A 1 93 ? -8.207 9.441 15.368 1.00 96.81 93 PRO A CA 1
ATOM 720 C C . PRO A 1 93 ? -7.862 8.613 14.121 1.00 96.81 93 PRO A C 1
ATOM 722 O O . PRO A 1 93 ? -8.587 7.693 13.738 1.00 96.81 93 PRO A O 1
ATOM 725 N N . GLU A 1 94 ? -6.706 8.909 13.531 1.00 97.25 94 GLU A N 1
ATOM 726 C CA . GLU A 1 94 ? -6.171 8.223 12.357 1.00 97.25 94 GLU A CA 1
ATOM 727 C C . GLU A 1 94 ? -4.668 7.976 12.533 1.00 97.25 94 GLU A C 1
ATOM 729 O O . GLU A 1 94 ? -3.928 8.870 12.956 1.00 97.25 94 GLU A O 1
ATOM 734 N N . LEU A 1 95 ? -4.210 6.767 12.202 1.00 98.00 95 LEU A N 1
ATOM 735 C CA . LEU A 1 95 ? -2.799 6.392 12.196 1.00 98.00 95 LEU A CA 1
ATOM 736 C C . LEU A 1 95 ? -2.402 5.881 10.810 1.00 98.00 95 LEU A C 1
ATOM 738 O O . LEU A 1 95 ? -2.892 4.848 10.358 1.00 98.00 95 LEU A O 1
ATOM 742 N N . SER A 1 96 ? -1.434 6.561 10.193 1.00 97.38 96 SER A N 1
ATOM 743 C CA . SER A 1 96 ? -0.743 6.047 9.012 1.00 97.38 96 SER A CA 1
ATOM 744 C C . SER A 1 96 ? 0.296 5.017 9.438 1.00 97.38 96 SER A C 1
ATOM 746 O O . SER A 1 96 ? 1.276 5.346 10.112 1.00 97.38 96 SER A O 1
ATOM 748 N N . LEU A 1 97 ? 0.050 3.761 9.082 1.00 98.06 97 LEU A N 1
ATOM 749 C CA . LEU A 1 97 ? 0.915 2.632 9.379 1.00 98.06 97 LEU A CA 1
ATOM 750 C C . LEU A 1 97 ? 1.691 2.256 8.101 1.00 98.06 97 LEU A C 1
ATOM 752 O O . LEU A 1 97 ? 1.122 2.308 7.007 1.00 98.06 97 LEU A O 1
ATOM 756 N N . PRO A 1 98 ? 2.985 1.890 8.200 1.00 98.38 98 PRO A N 1
ATOM 757 C CA . PRO A 1 98 ? 3.737 1.339 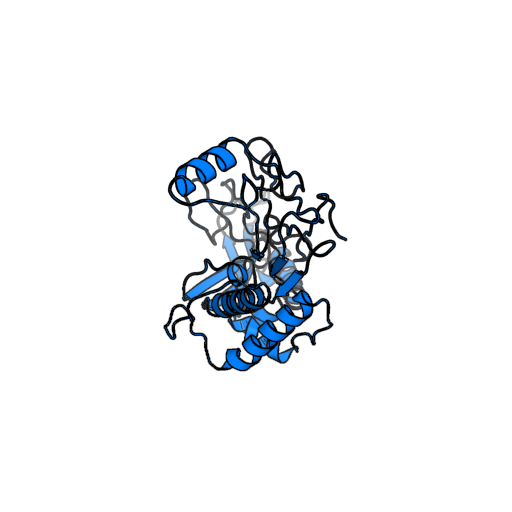7.074 1.00 98.38 98 PRO A CA 1
ATOM 758 C C . PRO A 1 98 ? 2.946 0.248 6.343 1.00 98.38 98 PRO A C 1
ATOM 760 O O . PRO A 1 98 ? 2.312 -0.560 7.002 1.00 98.38 98 PRO A O 1
ATOM 763 N N . GLY A 1 99 ? 2.977 0.215 5.013 1.00 98.12 99 GLY A N 1
ATOM 764 C CA . GLY A 1 99 ? 2.321 -0.823 4.203 1.00 98.12 99 GLY A CA 1
ATOM 765 C C . GLY A 1 99 ? 1.488 -0.256 3.058 1.00 98.12 99 GLY A C 1
ATOM 766 O O . GLY A 1 99 ? 1.144 0.927 3.068 1.00 98.12 99 GLY A O 1
ATOM 767 N N . ALA A 1 100 ? 1.198 -1.095 2.066 1.00 97.88 100 ALA A N 1
ATOM 768 C CA . ALA A 1 100 ? 0.209 -0.848 1.023 1.00 97.88 100 ALA A CA 1
ATOM 769 C C . ALA A 1 100 ? -1.219 -1.181 1.505 1.00 97.88 100 ALA A C 1
ATOM 771 O O . ALA A 1 100 ? -1.421 -1.666 2.617 1.00 97.88 100 ALA A O 1
ATOM 772 N N . HIS A 1 101 ? -2.230 -0.945 0.664 1.00 97.75 101 HIS A N 1
ATOM 773 C CA . HIS A 1 101 ? -3.644 -1.100 1.035 1.00 97.75 101 HIS A CA 1
ATOM 774 C C . HIS A 1 101 ? -3.969 -2.455 1.696 1.00 97.75 101 HIS A C 1
ATOM 776 O O . HIS A 1 101 ? -4.516 -2.500 2.797 1.00 97.75 101 HIS A O 1
ATOM 782 N N . ALA A 1 102 ? -3.581 -3.567 1.063 1.00 97.19 102 ALA A N 1
ATOM 783 C CA . ALA A 1 102 ? -3.847 -4.911 1.582 1.00 97.19 102 ALA A CA 1
ATOM 784 C C . ALA A 1 102 ? -2.817 -5.382 2.629 1.00 97.19 102 ALA A C 1
ATOM 786 O O . ALA A 1 102 ? -3.075 -6.356 3.331 1.00 97.19 102 ALA A O 1
ATOM 787 N N . ASP A 1 103 ? -1.706 -4.662 2.818 1.00 98.38 103 ASP A N 1
ATOM 788 C CA . ASP A 1 103 ? -0.850 -4.854 3.996 1.00 98.38 103 ASP A CA 1
ATOM 789 C C . ASP A 1 103 ? -1.529 -4.327 5.264 1.00 98.38 103 ASP A C 1
ATOM 791 O O . ASP A 1 103 ? -1.245 -4.799 6.359 1.00 98.38 103 ASP A O 1
ATOM 795 N N . ILE A 1 104 ? -2.426 -3.345 5.124 1.00 98.44 104 ILE A N 1
ATOM 796 C CA . ILE A 1 104 ? -3.215 -2.788 6.227 1.00 98.44 104 ILE A CA 1
ATOM 797 C C . ILE A 1 104 ? -4.540 -3.535 6.389 1.00 98.44 104 ILE A C 1
ATOM 799 O O . ILE A 1 104 ? -4.882 -3.934 7.499 1.00 98.44 104 ILE A O 1
ATOM 803 N N . GLY A 1 105 ? -5.280 -3.739 5.295 1.00 95.81 105 GLY A N 1
ATOM 804 C CA . GLY A 1 105 ? -6.600 -4.381 5.313 1.00 95.81 105 GLY A CA 1
ATOM 805 C C . GLY A 1 105 ? -6.583 -5.914 5.301 1.00 95.81 105 GLY A C 1
ATOM 806 O O . GLY A 1 105 ? -7.602 -6.534 5.603 1.00 95.81 105 GLY A O 1
ATOM 807 N N . GLY A 1 106 ? -5.449 -6.533 4.965 1.00 94.62 106 GLY A N 1
ATOM 808 C CA . GLY A 1 106 ? -5.374 -7.952 4.618 1.00 94.62 106 GLY A CA 1
ATOM 809 C C . GLY A 1 106 ? -5.846 -8.228 3.184 1.00 94.62 106 GLY A C 1
ATOM 810 O O . GLY A 1 106 ? -6.547 -7.425 2.569 1.00 94.62 106 GLY A O 1
ATOM 811 N N . GLY A 1 107 ? -5.454 -9.380 2.636 1.00 92.88 107 GLY A N 1
ATOM 812 C CA . GLY A 1 107 ? -5.880 -9.828 1.301 1.00 92.88 107 GLY A CA 1
ATOM 813 C C . GLY A 1 107 ? -4.768 -10.415 0.435 1.00 92.88 107 GLY A C 1
ATOM 814 O O . GLY A 1 107 ? -5.071 -11.102 -0.536 1.00 92.88 107 GLY A O 1
ATOM 815 N N . TYR A 1 108 ? -3.503 -10.199 0.803 1.00 95.50 108 TYR A N 1
ATOM 816 C CA . TYR A 1 108 ? -2.372 -10.882 0.177 1.00 95.50 108 TYR A CA 1
ATOM 817 C C . TYR A 1 108 ? -2.315 -12.356 0.574 1.00 95.50 108 TYR A C 1
ATOM 819 O O . TYR A 1 108 ? -2.641 -12.726 1.712 1.00 95.50 108 TYR A O 1
ATOM 827 N N . ASN A 1 109 ? -1.864 -13.199 -0.355 1.00 95.00 109 ASN A N 1
ATOM 828 C CA . ASN A 1 109 ? -1.572 -14.597 -0.052 1.00 95.00 109 ASN A CA 1
ATOM 829 C C . ASN A 1 109 ? -0.440 -14.694 0.989 1.00 95.00 109 ASN A C 1
ATOM 831 O O . ASN A 1 109 ? 0.357 -13.765 1.107 1.00 95.00 109 ASN A O 1
ATOM 835 N N . PRO A 1 110 ? -0.316 -15.815 1.731 1.00 94.69 110 PRO A N 1
ATOM 836 C CA . PRO A 1 110 ? 0.748 -15.992 2.725 1.00 94.69 110 PRO A CA 1
ATOM 837 C C . PRO A 1 110 ? 2.148 -15.648 2.210 1.00 94.69 110 PRO A C 1
ATOM 839 O O . PRO A 1 110 ? 2.977 -15.131 2.956 1.00 94.69 110 PRO A O 1
ATOM 842 N N . GLN A 1 111 ? 2.384 -15.909 0.926 1.00 95.44 111 GLN A N 1
ATOM 843 C CA . GLN A 1 111 ? 3.597 -15.558 0.213 1.00 95.44 111 GLN A CA 1
ATOM 844 C C . GLN A 1 111 ? 3.263 -15.281 -1.256 1.00 95.44 111 GLN A C 1
ATOM 846 O O . GLN A 1 111 ? 2.520 -16.047 -1.873 1.00 95.44 111 GLN A O 1
ATOM 851 N N . GLU A 1 112 ? 3.837 -14.221 -1.816 1.00 94.12 112 GLU A N 1
ATOM 852 C CA . GLU A 1 112 ? 3.677 -13.824 -3.214 1.00 94.12 112 GLU A CA 1
ATOM 853 C C . GLU A 1 112 ? 5.035 -13.564 -3.867 1.00 94.12 112 GLU A C 1
ATOM 855 O O . GLU A 1 112 ? 5.992 -13.120 -3.226 1.00 94.12 112 GLU A O 1
ATOM 860 N N . GLU A 1 113 ? 5.119 -13.868 -5.162 1.00 96.44 113 GLU A N 1
ATOM 861 C CA . GLU A 1 113 ? 6.213 -13.413 -6.011 1.00 96.44 113 GLU A CA 1
ATOM 862 C C . GLU A 1 113 ? 5.783 -12.112 -6.688 1.00 96.44 113 GLU A C 1
ATOM 864 O O . GLU A 1 113 ? 4.807 -12.071 -7.437 1.00 96.44 113 GLU A O 1
ATOM 869 N N . GLU A 1 114 ? 6.534 -11.049 -6.435 1.00 96.75 114 GLU A N 1
ATOM 870 C CA . GLU A 1 114 ? 6.366 -9.781 -7.123 1.00 96.75 114 GLU A CA 1
ATOM 871 C C . GLU A 1 114 ? 7.357 -9.719 -8.278 1.00 96.75 114 GLU A C 1
ATOM 873 O O . GLU A 1 114 ? 8.564 -9.817 -8.070 1.00 96.75 114 GLU A O 1
ATOM 878 N N . TYR A 1 115 ? 6.842 -9.518 -9.488 1.00 96.00 115 TYR A N 1
ATOM 879 C CA . TYR A 1 115 ? 7.619 -9.133 -10.658 1.00 96.00 115 TYR A CA 1
ATOM 880 C C . TYR A 1 115 ? 6.921 -7.943 -11.321 1.00 96.00 115 TYR A C 1
ATOM 882 O O . TYR A 1 115 ? 5.860 -8.072 -11.942 1.00 96.00 115 TYR A O 1
ATOM 890 N N . LEU A 1 116 ? 7.476 -6.754 -11.106 1.00 96.56 116 LEU A N 1
ATOM 891 C CA . LEU A 1 116 ? 6.770 -5.491 -11.297 1.00 96.56 116 LEU A CA 1
ATOM 892 C C . LEU A 1 116 ? 7.572 -4.527 -12.161 1.00 96.56 116 LEU A C 1
ATOM 894 O O . LEU A 1 116 ? 8.764 -4.339 -11.939 1.00 96.56 116 LEU A O 1
ATOM 898 N N . PHE A 1 117 ? 6.910 -3.843 -13.089 1.00 97.06 117 PHE A N 1
ATOM 899 C CA . PHE A 1 117 ? 7.470 -2.677 -13.767 1.00 97.06 117 PHE A CA 1
ATOM 900 C C . PHE A 1 117 ? 7.326 -1.435 -12.880 1.00 97.06 117 PHE A C 1
ATOM 902 O O . PHE A 1 117 ? 6.221 -0.935 -12.676 1.00 97.06 117 PHE A O 1
ATOM 909 N N . LEU A 1 118 ? 8.439 -0.893 -12.385 1.00 97.44 118 LEU A N 1
ATOM 910 C CA . LEU A 1 118 ? 8.465 0.359 -11.612 1.00 97.44 118 LEU A CA 1
ATOM 911 C C . LEU A 1 118 ? 8.601 1.603 -12.502 1.00 97.44 118 LEU A C 1
ATOM 913 O O . LEU A 1 118 ? 8.459 2.732 -12.047 1.00 97.44 118 LEU A O 1
ATOM 917 N N . SER A 1 119 ? 8.817 1.431 -13.800 1.00 96.50 119 SER A N 1
ATOM 918 C CA . SER A 1 119 ? 8.654 2.507 -14.775 1.00 96.50 119 SER A CA 1
ATOM 919 C C . SER A 1 119 ? 7.763 2.042 -15.909 1.00 96.50 119 SER A C 1
ATOM 921 O O . SER A 1 119 ? 7.886 0.898 -16.347 1.00 96.50 119 SER A O 1
ATOM 923 N N . ARG A 1 120 ? 6.943 2.944 -16.454 1.00 94.44 120 ARG A N 1
ATOM 924 C CA . ARG A 1 120 ? 6.157 2.648 -17.651 1.00 94.44 120 ARG A CA 1
ATOM 925 C C . ARG A 1 120 ? 7.082 2.185 -18.783 1.00 94.44 120 ARG A C 1
ATOM 927 O O . ARG A 1 120 ? 7.949 2.974 -19.169 1.00 94.44 120 ARG A O 1
ATOM 934 N N . PRO A 1 121 ? 6.891 0.974 -19.339 1.00 92.88 121 PRO A N 1
ATOM 935 C CA . PRO A 1 121 ? 7.684 0.525 -20.470 1.00 92.88 121 PRO A CA 1
ATOM 936 C C . PRO A 1 121 ? 7.617 1.517 -21.625 1.00 92.88 121 PRO A C 1
ATOM 938 O O . PRO A 1 121 ? 6.535 1.945 -22.037 1.00 92.88 121 PRO A O 1
ATOM 941 N N . ALA A 1 122 ? 8.785 1.901 -22.127 1.00 92.31 122 ALA A N 1
ATOM 942 C CA . ALA A 1 122 ? 8.921 2.840 -23.227 1.00 92.31 122 ALA A CA 1
ATOM 943 C C . ALA A 1 122 ? 9.573 2.146 -24.418 1.00 92.31 122 ALA A C 1
ATOM 945 O O . ALA A 1 122 ? 10.405 1.258 -24.244 1.00 92.31 122 ALA A O 1
ATOM 946 N N . VAL A 1 123 ? 9.182 2.552 -25.626 1.00 93.94 123 VAL A N 1
ATOM 947 C CA . VAL A 1 123 ? 9.613 1.919 -26.872 1.00 93.94 123 VAL A CA 1
ATOM 948 C C . VAL A 1 123 ? 10.136 2.969 -27.844 1.00 93.94 123 VAL A C 1
ATOM 950 O O . VAL A 1 123 ? 9.527 4.023 -28.013 1.00 93.94 123 VAL A O 1
ATOM 953 N N . GLU A 1 124 ? 11.245 2.661 -28.505 1.00 94.50 124 GLU A N 1
ATOM 954 C CA . GLU A 1 124 ? 11.892 3.499 -29.511 1.00 94.50 124 GLU A CA 1
ATOM 955 C C . GLU A 1 124 ? 12.254 2.657 -30.736 1.00 94.50 124 GLU A C 1
ATOM 957 O O . GLU A 1 124 ? 12.619 1.491 -30.612 1.00 94.50 124 GLU A O 1
ATOM 962 N N . THR A 1 125 ? 12.144 3.228 -31.936 1.00 95.50 125 THR A N 1
ATOM 963 C CA . THR A 1 125 ? 12.626 2.585 -33.168 1.00 95.50 125 THR A CA 1
ATOM 964 C C . THR A 1 125 ? 13.888 3.289 -33.640 1.00 95.50 125 THR A C 1
ATOM 966 O O . THR A 1 125 ? 13.848 4.478 -33.948 1.00 95.50 125 THR A O 1
ATOM 969 N N . VAL A 1 126 ? 14.983 2.542 -33.735 1.00 95.31 126 VAL A N 1
ATOM 970 C CA . VAL A 1 126 ? 16.319 3.033 -34.096 1.00 95.31 126 VAL A CA 1
ATOM 971 C C . VAL A 1 126 ? 16.887 2.234 -35.271 1.00 95.31 126 VAL A C 1
ATOM 973 O O . VAL A 1 126 ? 16.315 1.221 -35.683 1.00 95.31 126 VAL A O 1
ATOM 976 N N . LEU A 1 127 ? 18.005 2.691 -35.837 1.00 95.75 127 LEU A N 1
ATOM 977 C CA . LEU A 1 127 ? 18.772 1.887 -36.791 1.00 95.75 127 LEU A CA 1
ATOM 978 C C . LEU A 1 127 ? 19.296 0.616 -36.107 1.00 95.75 127 LEU A C 1
ATOM 980 O O . LEU A 1 127 ? 19.549 0.603 -34.901 1.00 95.75 127 LEU A O 1
ATOM 984 N N . ALA A 1 128 ? 19.417 -0.471 -36.869 1.00 93.62 128 ALA A N 1
ATOM 985 C CA . ALA A 1 128 ? 19.750 -1.788 -36.322 1.00 93.62 128 ALA A CA 1
ATOM 986 C C . ALA A 1 128 ? 21.102 -1.821 -35.574 1.00 93.62 128 ALA A C 1
ATOM 988 O O . ALA A 1 128 ? 21.250 -2.547 -34.587 1.00 93.62 128 ALA A O 1
ATOM 989 N N . ASP A 1 129 ? 22.058 -1.002 -36.010 1.00 94.00 129 ASP A N 1
ATOM 990 C CA . ASP A 1 129 ? 23.419 -0.899 -35.481 1.00 94.00 129 ASP A CA 1
ATOM 991 C C . ASP A 1 129 ? 23.539 -0.070 -34.191 1.00 94.00 129 ASP A C 1
ATOM 993 O O . ASP A 1 129 ? 24.539 -0.193 -33.486 1.00 94.00 129 ASP A O 1
ATOM 997 N N . VAL A 1 130 ? 22.525 0.726 -33.833 1.00 96.25 130 VAL A N 1
ATOM 998 C CA . VAL A 1 130 ? 22.525 1.527 -32.598 1.00 96.25 130 VAL A CA 1
ATOM 999 C C . VAL A 1 130 ? 22.501 0.601 -31.374 1.00 96.25 130 VAL A C 1
ATOM 1001 O O . VAL A 1 130 ? 21.546 -0.163 -31.228 1.00 96.25 130 VAL A O 1
ATOM 1004 N N . PRO A 1 131 ? 23.490 0.636 -30.461 1.00 96.88 131 PRO A N 1
ATOM 1005 C CA . PRO A 1 131 ? 23.466 -0.179 -29.243 1.00 96.88 131 PRO A CA 1
ATOM 1006 C C . PRO A 1 131 ? 22.249 0.128 -28.359 1.00 96.88 131 PRO A C 1
ATOM 1008 O O . PRO A 1 131 ? 21.826 1.279 -28.266 1.00 96.88 131 PRO A O 1
ATOM 1011 N N . THR A 1 132 ? 21.699 -0.884 -27.682 1.00 95.56 132 THR A N 1
ATOM 1012 C CA . THR A 1 132 ? 20.515 -0.739 -26.813 1.00 95.56 132 THR A CA 1
ATOM 1013 C C . THR A 1 132 ? 20.743 0.306 -25.721 1.00 95.56 132 THR A C 1
ATOM 1015 O O . THR A 1 132 ? 19.881 1.147 -25.474 1.00 95.56 132 THR A O 1
ATOM 1018 N N . GLU A 1 133 ? 21.932 0.321 -25.130 1.00 97.00 133 GLU A N 1
ATOM 1019 C CA . GLU A 1 133 ? 22.330 1.238 -24.065 1.00 97.00 133 GLU A CA 1
ATOM 1020 C C . GLU A 1 133 ? 22.431 2.689 -24.550 1.00 97.00 133 GLU A C 1
ATOM 1022 O O . GLU A 1 133 ? 22.325 3.613 -23.749 1.00 97.00 133 GLU A O 1
ATOM 1027 N N . ALA A 1 134 ? 22.610 2.913 -25.855 1.00 97.25 134 ALA A N 1
ATOM 1028 C CA . ALA A 1 134 ? 22.662 4.246 -26.452 1.00 97.25 134 ALA A CA 1
ATOM 1029 C C . ALA A 1 134 ? 21.270 4.812 -26.792 1.00 97.25 134 ALA A C 1
ATOM 1031 O O . ALA A 1 134 ? 21.168 5.974 -27.184 1.00 97.25 134 ALA A O 1
ATOM 1032 N N . THR A 1 135 ? 20.202 4.015 -26.660 1.00 97.69 135 THR A N 1
ATOM 1033 C CA . THR A 1 135 ? 18.831 4.458 -26.958 1.00 97.69 135 THR A CA 1
ATOM 1034 C C . THR A 1 135 ? 18.299 5.425 -25.902 1.00 97.69 135 THR A C 1
ATOM 1036 O O . THR A 1 135 ? 18.628 5.332 -24.715 1.00 97.69 135 THR A O 1
ATOM 1039 N N . GLY A 1 136 ? 17.425 6.344 -26.317 1.00 98.06 136 GLY A N 1
ATOM 1040 C CA . GLY A 1 136 ? 16.782 7.292 -25.414 1.00 98.06 136 GLY A CA 1
ATOM 1041 C C . GLY A 1 136 ? 15.895 6.597 -24.380 1.00 98.06 136 GLY A C 1
ATOM 1042 O O . GLY A 1 136 ? 15.861 7.013 -23.223 1.00 98.06 136 GLY A O 1
ATOM 1043 N N . VAL A 1 137 ? 15.223 5.503 -24.757 1.00 97.00 137 VAL A N 1
ATOM 1044 C CA . VAL A 1 137 ? 14.394 4.719 -23.821 1.00 97.00 137 VAL A CA 1
ATOM 1045 C C . VAL A 1 137 ? 15.211 4.024 -22.736 1.00 97.00 137 VAL A C 1
ATOM 1047 O O . VAL A 1 137 ? 14.788 4.030 -21.580 1.00 97.00 137 VAL A O 1
ATOM 1050 N N . TYR A 1 138 ? 16.395 3.496 -23.061 1.00 98.06 138 TYR A N 1
ATOM 1051 C CA . TYR A 1 138 ? 17.289 2.919 -22.057 1.00 98.06 138 TYR A CA 1
ATOM 1052 C C . TYR A 1 138 ? 17.816 3.992 -21.102 1.00 98.06 138 TYR A C 1
ATOM 1054 O O . TYR A 1 138 ? 17.710 3.843 -19.888 1.00 98.06 138 TYR A O 1
ATOM 1062 N N . GLN A 1 139 ? 18.314 5.112 -21.637 1.00 98.44 139 GLN A N 1
ATOM 1063 C CA . GLN A 1 139 ? 18.822 6.224 -20.824 1.00 98.44 139 GLN A CA 1
ATOM 1064 C C . GLN A 1 139 ? 17.740 6.814 -19.910 1.00 98.44 139 GLN A C 1
ATOM 1066 O O . GLN A 1 139 ? 18.009 7.152 -18.758 1.00 98.44 139 GLN A O 1
ATOM 1071 N N . LYS A 1 140 ? 16.490 6.877 -20.382 1.00 98.12 140 LYS A N 1
ATOM 1072 C CA . LYS A 1 140 ? 15.347 7.264 -19.552 1.00 98.12 140 LYS A CA 1
ATOM 1073 C C . LYS A 1 140 ? 15.092 6.264 -18.421 1.00 98.12 140 LYS A C 1
ATOM 1075 O O . LYS A 1 140 ? 14.862 6.693 -17.295 1.00 98.12 140 LYS A O 1
ATOM 1080 N N . ALA A 1 141 ? 15.159 4.959 -18.693 1.00 97.88 141 ALA A N 1
ATOM 1081 C CA . ALA A 1 141 ? 15.003 3.935 -17.661 1.00 97.88 141 ALA A CA 1
ATOM 1082 C C . ALA A 1 141 ? 16.120 4.007 -16.601 1.00 97.88 141 ALA A C 1
ATOM 1084 O O . ALA A 1 141 ? 15.826 3.862 -15.419 1.00 97.88 141 ALA A O 1
ATOM 1085 N N . VAL A 1 142 ? 17.365 4.315 -16.994 1.00 98.31 142 VAL A N 1
ATOM 1086 C CA . VAL A 1 142 ? 18.478 4.586 -16.058 1.00 98.31 142 VAL A CA 1
ATOM 1087 C C . VAL A 1 142 ? 18.141 5.755 -15.134 1.00 98.31 142 VAL A C 1
ATOM 1089 O O . VAL A 1 142 ? 18.173 5.602 -13.917 1.00 98.31 142 VAL A O 1
ATOM 1092 N N . GLN A 1 143 ? 17.731 6.896 -15.695 1.00 98.06 143 GLN A N 1
ATOM 1093 C CA . GLN A 1 143 ? 17.356 8.071 -14.898 1.00 98.06 143 GLN A CA 1
ATOM 1094 C C . GLN A 1 143 ? 16.201 7.765 -13.937 1.00 98.06 143 GLN A C 1
ATOM 1096 O O . GLN A 1 143 ? 16.214 8.194 -12.786 1.00 98.06 143 GLN A O 1
ATOM 1101 N N . GLN A 1 144 ? 15.205 7.000 -14.387 1.00 97.38 144 GLN A N 1
ATOM 1102 C CA . GLN A 1 144 ? 14.102 6.576 -13.529 1.00 97.38 144 GLN A CA 1
ATOM 1103 C C . GLN A 1 144 ? 14.596 5.664 -12.397 1.00 97.38 144 GLN A C 1
ATOM 1105 O O . GLN A 1 144 ? 14.236 5.906 -11.246 1.00 97.38 144 GLN A O 1
ATOM 1110 N N . ALA A 1 145 ? 15.461 4.687 -12.686 1.00 97.88 145 ALA A N 1
ATOM 1111 C CA . ALA A 1 145 ? 16.052 3.803 -11.680 1.00 97.88 145 ALA A CA 1
ATOM 1112 C C . ALA A 1 145 ? 16.806 4.577 -10.585 1.00 97.88 145 ALA A C 1
ATOM 1114 O O . ALA A 1 145 ? 16.670 4.239 -9.412 1.00 97.88 145 ALA A O 1
ATOM 1115 N N . ASP A 1 146 ? 17.516 5.650 -10.944 1.00 97.69 146 ASP A N 1
ATOM 1116 C CA . ASP A 1 146 ? 18.221 6.509 -9.982 1.00 97.69 146 ASP A CA 1
ATOM 1117 C C . ASP A 1 146 ? 17.257 7.301 -9.079 1.00 97.69 146 ASP A C 1
ATOM 1119 O O . ASP A 1 146 ? 17.552 7.574 -7.914 1.00 97.69 146 ASP A O 1
ATOM 1123 N N . THR A 1 147 ? 16.079 7.665 -9.593 1.00 96.88 147 THR A N 1
ATOM 1124 C CA . THR A 1 147 ? 15.076 8.426 -8.827 1.00 96.88 147 THR A CA 1
ATOM 1125 C C . THR A 1 147 ? 14.228 7.561 -7.900 1.00 96.88 147 THR A C 1
ATOM 1127 O O . THR A 1 147 ? 13.881 8.022 -6.815 1.00 96.88 147 THR A O 1
ATOM 1130 N N . LEU A 1 148 ? 13.927 6.310 -8.271 1.00 97.25 148 LEU A N 1
ATOM 1131 C CA . LEU A 1 148 ? 12.981 5.453 -7.542 1.00 97.25 148 LEU A CA 1
ATOM 1132 C C . LEU A 1 148 ? 13.291 5.285 -6.036 1.00 97.25 148 LEU A C 1
ATOM 1134 O O . LEU A 1 148 ? 12.356 5.390 -5.241 1.00 97.25 148 LEU A O 1
ATOM 1138 N N . PRO A 1 149 ? 14.557 5.115 -5.597 1.00 96.50 149 PRO A N 1
ATOM 1139 C CA . PRO A 1 149 ? 14.899 5.025 -4.174 1.00 96.50 149 PRO A CA 1
ATOM 1140 C C . PRO A 1 149 ? 14.623 6.282 -3.344 1.00 96.50 149 PRO A C 1
ATOM 1142 O O . PRO A 1 149 ? 14.661 6.211 -2.118 1.00 96.50 149 PRO A O 1
ATOM 1145 N N . HIS A 1 150 ? 14.366 7.427 -3.980 1.00 96.31 150 HIS A N 1
ATOM 1146 C CA . HIS A 1 150 ? 14.087 8.688 -3.293 1.00 96.31 150 HIS A CA 1
ATOM 1147 C C . HIS A 1 150 ? 12.602 8.863 -2.947 1.00 96.31 150 HIS A C 1
ATOM 1149 O O . HIS A 1 150 ? 12.268 9.730 -2.139 1.00 96.31 150 HIS A O 1
ATOM 1155 N N . TYR A 1 151 ? 11.710 8.047 -3.517 1.00 96.31 151 TYR A N 1
ATOM 1156 C CA . TYR A 1 151 ? 10.296 8.062 -3.152 1.00 96.31 151 TYR A CA 1
ATOM 1157 C C . TYR A 1 151 ? 10.082 7.305 -1.842 1.00 96.31 151 TYR A C 1
ATOM 1159 O O . TYR A 1 151 ? 10.418 6.125 -1.731 1.00 96.31 151 TYR A O 1
ATOM 1167 N N . SER A 1 152 ? 9.476 7.964 -0.852 1.00 93.44 152 SER A N 1
ATOM 1168 C CA . SER A 1 152 ? 9.193 7.376 0.466 1.00 93.44 152 SER A CA 1
ATOM 1169 C C . SER A 1 152 ? 8.324 6.120 0.387 1.00 93.44 152 SER A C 1
ATOM 1171 O O . SER A 1 152 ? 8.523 5.204 1.178 1.00 93.44 152 SER A O 1
ATOM 1173 N N . ALA A 1 153 ? 7.417 6.046 -0.593 1.00 94.38 153 ALA A N 1
ATOM 1174 C CA . ALA A 1 153 ? 6.581 4.875 -0.843 1.00 94.38 153 ALA A CA 1
ATOM 1175 C C . ALA A 1 153 ? 7.391 3.619 -1.215 1.00 94.38 153 ALA A C 1
ATOM 1177 O O . ALA A 1 153 ? 6.959 2.511 -0.924 1.00 94.38 153 ALA A O 1
ATOM 1178 N N . LEU A 1 154 ? 8.570 3.781 -1.830 1.00 96.19 154 LEU A N 1
ATOM 1179 C CA . LEU A 1 154 ? 9.394 2.679 -2.339 1.00 96.19 154 LEU A CA 1
ATOM 1180 C C . LEU A 1 154 ? 10.652 2.425 -1.508 1.00 96.19 154 LEU A C 1
ATOM 1182 O O . LEU A 1 154 ? 11.084 1.281 -1.370 1.00 96.19 154 LEU A O 1
ATOM 1186 N N . ALA A 1 155 ? 11.256 3.473 -0.949 1.00 95.69 155 ALA A N 1
ATOM 1187 C CA . ALA A 1 155 ? 12.558 3.392 -0.292 1.00 95.69 155 ALA A CA 1
ATOM 1188 C C . ALA A 1 155 ? 12.678 2.255 0.749 1.00 95.69 155 ALA A C 1
ATOM 1190 O O . ALA A 1 155 ? 13.712 1.581 0.751 1.00 95.69 155 ALA A O 1
ATOM 1191 N N . PRO A 1 156 ? 11.661 1.969 1.594 1.00 95.19 156 PRO A N 1
ATOM 1192 C CA . PRO A 1 156 ? 11.755 0.885 2.570 1.00 95.19 156 PRO A CA 1
ATOM 1193 C C . PRO A 1 156 ? 11.751 -0.515 1.942 1.00 95.19 156 PRO A C 1
ATOM 1195 O O . PRO A 1 156 ? 12.426 -1.401 2.458 1.00 95.19 156 PRO A O 1
ATOM 1198 N N . MET A 1 157 ? 11.024 -0.729 0.836 1.00 95.44 157 MET A N 1
ATOM 1199 C CA . MET A 1 157 ? 10.852 -2.057 0.228 1.00 95.44 157 MET A CA 1
ATOM 1200 C C . MET A 1 157 ? 11.961 -2.435 -0.758 1.00 95.44 157 MET A C 1
ATOM 1202 O O . MET A 1 157 ? 12.297 -3.615 -0.860 1.00 95.44 157 MET A O 1
ATOM 1206 N N . LEU A 1 158 ? 12.572 -1.472 -1.458 1.00 96.19 158 LEU A N 1
ATOM 1207 C CA . LEU A 1 158 ? 13.566 -1.758 -2.506 1.00 96.19 158 LEU A CA 1
ATOM 1208 C C . LEU A 1 158 ? 14.750 -2.637 -2.050 1.00 96.19 158 LEU A C 1
ATOM 1210 O O . LEU A 1 158 ? 15.132 -3.524 -2.812 1.00 96.19 158 LEU A O 1
ATOM 1214 N N . PRO A 1 159 ? 15.312 -2.493 -0.829 1.00 96.06 159 PRO A N 1
ATOM 1215 C CA . PRO A 1 159 ? 16.400 -3.360 -0.364 1.00 96.06 159 PRO A CA 1
ATOM 1216 C C . PRO A 1 159 ? 16.032 -4.846 -0.222 1.00 96.06 159 PRO A C 1
ATOM 1218 O O . PRO A 1 159 ? 16.927 -5.676 -0.089 1.00 96.06 159 PRO A O 1
ATOM 1221 N N . SER A 1 160 ? 14.738 -5.188 -0.212 1.00 96.00 160 SER A N 1
ATOM 1222 C CA . SER A 1 160 ? 14.255 -6.572 -0.084 1.00 96.00 160 SER A CA 1
ATOM 1223 C C . SER A 1 160 ? 14.145 -7.320 -1.418 1.00 96.00 160 SER A C 1
ATOM 1225 O O . SER A 1 160 ? 13.783 -8.495 -1.430 1.00 96.00 160 SER A O 1
ATOM 1227 N N . GLY A 1 161 ? 14.459 -6.664 -2.537 1.00 96.56 161 GLY A N 1
ATOM 1228 C CA . GLY A 1 161 ? 14.352 -7.248 -3.868 1.00 96.56 161 GLY A CA 1
ATOM 1229 C C . GLY A 1 161 ? 15.463 -6.830 -4.815 1.00 96.56 161 GLY A C 1
ATOM 1230 O O . GLY A 1 161 ? 16.430 -6.167 -4.444 1.00 96.56 161 GLY A O 1
ATOM 1231 N N . VAL A 1 162 ? 15.311 -7.236 -6.071 1.00 97.81 162 VAL A N 1
ATOM 1232 C CA . VAL A 1 162 ? 16.250 -6.932 -7.148 1.00 97.81 162 VAL A CA 1
ATOM 1233 C C . VAL A 1 162 ? 15.592 -5.953 -8.106 1.00 97.81 162 VAL A C 1
ATOM 1235 O O . VAL A 1 162 ? 14.673 -6.318 -8.837 1.00 97.81 162 VAL A O 1
ATOM 1238 N N . MET A 1 163 ? 16.081 -4.714 -8.109 1.00 97.50 163 MET A N 1
ATOM 1239 C CA . MET A 1 163 ? 15.727 -3.712 -9.111 1.00 97.50 163 MET A CA 1
ATOM 1240 C C . MET A 1 163 ? 16.737 -3.754 -10.261 1.00 97.50 163 MET A C 1
ATOM 1242 O O . MET A 1 163 ? 17.946 -3.737 -10.024 1.00 97.50 163 MET A O 1
ATOM 1246 N N . LYS A 1 164 ? 16.262 -3.804 -11.505 1.00 97.12 164 LYS A N 1
ATOM 1247 C CA . LYS A 1 164 ? 17.118 -3.798 -12.701 1.00 97.12 164 LYS A CA 1
ATOM 1248 C C . LYS A 1 164 ? 16.433 -3.101 -13.866 1.00 97.12 164 LYS A C 1
ATOM 1250 O O . LYS A 1 164 ? 15.227 -2.891 -13.861 1.00 97.12 164 LYS A O 1
ATOM 1255 N N . ILE A 1 165 ? 17.217 -2.763 -14.880 1.00 97.56 165 ILE A N 1
ATOM 1256 C CA . ILE A 1 165 ? 16.694 -2.280 -16.155 1.00 97.56 165 ILE A CA 1
ATOM 1257 C C . ILE A 1 165 ? 16.558 -3.490 -17.068 1.00 97.56 165 ILE A C 1
ATOM 1259 O O . ILE A 1 165 ? 17.535 -4.191 -17.328 1.00 97.56 165 ILE A O 1
ATOM 1263 N N . GLU A 1 166 ? 15.347 -3.741 -17.543 1.00 96.50 166 GLU A N 1
ATOM 1264 C CA . GLU A 1 166 ? 15.079 -4.766 -18.538 1.00 96.50 166 GLU A CA 1
ATOM 1265 C C . GLU A 1 166 ? 14.861 -4.154 -19.910 1.00 96.50 166 GLU A C 1
ATOM 1267 O O . GLU A 1 166 ? 14.309 -3.060 -20.051 1.00 96.50 166 GLU A O 1
ATOM 1272 N N . THR A 1 167 ? 15.311 -4.884 -20.928 1.00 94.25 167 THR A N 1
ATOM 1273 C CA . THR A 1 167 ? 15.198 -4.472 -22.321 1.00 94.25 167 THR A CA 1
ATOM 1274 C C . THR A 1 167 ? 14.672 -5.610 -23.177 1.00 94.25 167 THR A C 1
ATOM 1276 O O . THR A 1 167 ? 14.919 -6.783 -22.903 1.00 94.25 167 THR A O 1
ATOM 1279 N N . ASN A 1 168 ? 13.946 -5.254 -24.230 1.00 93.50 168 ASN A N 1
ATOM 1280 C CA . ASN A 1 168 ? 13.521 -6.186 -25.266 1.00 93.50 168 ASN A CA 1
ATOM 1281 C C . ASN A 1 168 ? 13.777 -5.551 -26.634 1.00 93.50 168 ASN A C 1
ATOM 1283 O O . ASN A 1 168 ? 13.591 -4.346 -26.799 1.00 93.50 168 ASN A O 1
ATOM 1287 N N . THR A 1 169 ? 14.220 -6.344 -27.604 1.00 90.38 169 THR A N 1
ATOM 1288 C CA . THR A 1 169 ? 14.518 -5.877 -28.960 1.00 90.38 169 THR A CA 1
ATOM 1289 C C . THR A 1 169 ? 13.714 -6.676 -29.973 1.00 90.38 169 THR A C 1
ATOM 1291 O O . THR A 1 169 ? 13.793 -7.900 -30.013 1.00 90.38 169 THR A O 1
ATOM 1294 N N . ASP A 1 170 ? 12.972 -5.971 -30.820 1.00 89.81 170 ASP A N 1
ATOM 1295 C CA . ASP A 1 170 ? 12.289 -6.529 -31.980 1.00 89.81 170 ASP A CA 1
ATOM 1296 C C . ASP A 1 170 ? 12.999 -6.079 -33.262 1.00 89.81 170 ASP A C 1
ATOM 1298 O O . ASP A 1 170 ? 13.016 -4.896 -33.612 1.00 89.81 170 ASP A O 1
ATOM 1302 N N . GLU A 1 171 ? 13.610 -7.035 -33.959 1.00 87.31 171 GLU A N 1
ATOM 1303 C CA . GLU A 1 171 ? 14.305 -6.819 -35.233 1.00 87.31 171 GLU A CA 1
ATOM 1304 C C . GLU A 1 171 ? 13.361 -6.898 -36.446 1.00 87.31 171 GLU A C 1
ATOM 1306 O O . GLU A 1 171 ? 13.764 -6.598 -37.568 1.00 87.31 171 GLU A O 1
ATOM 1311 N N . ARG A 1 172 ? 12.085 -7.269 -36.260 1.00 83.94 172 ARG A N 1
ATOM 1312 C CA . ARG A 1 172 ? 11.095 -7.408 -37.344 1.00 83.94 172 ARG A CA 1
ATOM 1313 C C . ARG A 1 172 ? 10.446 -6.067 -37.690 1.00 83.94 172 ARG A C 1
ATOM 1315 O O . ARG A 1 172 ? 9.226 -5.954 -37.806 1.00 83.94 172 ARG A O 1
ATOM 1322 N N . VAL A 1 173 ? 11.265 -5.034 -37.859 1.00 86.00 173 VAL A N 1
ATOM 1323 C CA . VAL A 1 173 ? 10.819 -3.681 -38.204 1.00 86.00 173 VAL A CA 1
ATOM 1324 C C . VAL A 1 173 ? 11.114 -3.405 -39.671 1.00 86.00 173 VAL A C 1
ATOM 1326 O O . VAL A 1 173 ? 12.223 -3.643 -40.146 1.00 86.00 173 VAL A O 1
ATOM 1329 N N . SER A 1 174 ? 10.126 -2.875 -40.396 1.00 87.38 174 SER A N 1
ATOM 1330 C CA . SER A 1 174 ? 10.319 -2.463 -41.787 1.00 87.38 174 SER A CA 1
ATOM 1331 C C . SER A 1 174 ? 11.481 -1.463 -41.910 1.00 87.38 174 SER A C 1
ATOM 1333 O O . SER A 1 174 ? 11.563 -0.532 -41.098 1.00 87.38 174 SER A O 1
ATOM 1335 N N . PRO A 1 175 ? 12.350 -1.611 -42.928 1.00 85.62 175 PRO A N 1
ATOM 1336 C CA . PRO A 1 175 ? 13.385 -0.629 -43.230 1.00 85.62 175 PRO A CA 1
ATOM 1337 C C . PRO A 1 175 ? 12.814 0.779 -43.443 1.00 85.62 175 PRO A C 1
ATOM 1339 O O . PRO A 1 175 ? 11.622 0.952 -43.714 1.00 85.62 175 PRO A O 1
ATOM 1342 N N . ASP A 1 176 ? 13.658 1.806 -43.333 1.00 86.25 176 ASP A N 1
ATOM 1343 C CA . ASP A 1 176 ? 13.249 3.152 -43.747 1.00 86.25 176 ASP A CA 1
ATOM 1344 C C . ASP A 1 176 ? 13.084 3.287 -45.270 1.00 86.25 176 ASP A C 1
ATOM 1346 O O . ASP A 1 176 ? 13.349 2.368 -46.045 1.00 86.25 176 ASP A O 1
ATOM 1350 N N . HIS A 1 177 ? 12.661 4.474 -45.713 1.00 85.31 177 HIS A N 1
ATOM 1351 C CA . HIS A 1 177 ? 12.505 4.786 -47.136 1.00 85.31 177 HIS A CA 1
ATOM 1352 C C . HIS A 1 177 ? 13.826 4.704 -47.929 1.00 85.31 177 HIS A C 1
ATOM 1354 O O . HIS A 1 177 ? 13.788 4.680 -49.155 1.00 85.31 177 HIS A O 1
ATOM 1360 N N . LEU A 1 178 ? 14.979 4.676 -47.249 1.00 88.62 178 LEU A N 1
ATOM 1361 C CA . LEU A 1 178 ? 16.315 4.555 -47.835 1.00 88.62 178 LEU A CA 1
ATOM 1362 C C . LEU A 1 178 ? 16.838 3.106 -47.807 1.00 88.62 178 LEU A C 1
ATOM 1364 O O . LEU A 1 178 ? 17.928 2.848 -48.311 1.00 88.62 178 LEU A O 1
ATOM 1368 N N . GLY A 1 179 ? 16.071 2.158 -47.255 1.00 88.00 179 GLY A N 1
ATOM 1369 C CA . GLY A 1 179 ? 16.439 0.747 -47.146 1.00 88.00 179 GLY A CA 1
ATOM 1370 C C . GLY A 1 179 ? 17.309 0.399 -45.934 1.00 88.00 179 GLY A C 1
ATOM 1371 O O . GLY A 1 179 ? 17.776 -0.736 -45.844 1.00 88.00 179 GLY A O 1
ATOM 1372 N N . ASN A 1 180 ? 17.521 1.321 -44.989 1.00 91.31 180 ASN A N 1
ATOM 1373 C CA . A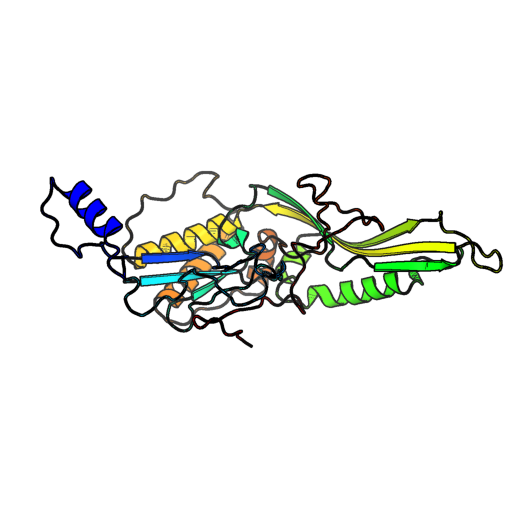SN A 1 180 ? 18.307 1.035 -43.790 1.00 91.31 180 ASN A CA 1
ATOM 1374 C C . ASN A 1 180 ? 17.528 0.133 -42.829 1.00 91.31 180 ASN A C 1
ATOM 1376 O O . ASN A 1 180 ? 16.367 0.407 -42.501 1.00 91.31 180 ASN A O 1
ATOM 1380 N N . ALA A 1 181 ? 18.189 -0.922 -42.345 1.00 93.62 181 ALA A N 1
ATOM 1381 C CA . ALA A 1 181 ? 17.627 -1.835 -41.359 1.00 93.62 181 ALA A CA 1
ATOM 1382 C C . ALA A 1 181 ? 17.353 -1.115 -40.030 1.00 93.62 181 ALA A C 1
ATOM 1384 O O . ALA A 1 181 ? 18.156 -0.307 -39.554 1.00 93.62 181 ALA A O 1
ATOM 1385 N N . LYS A 1 182 ? 16.217 -1.442 -39.415 1.00 94.75 182 LYS A N 1
ATOM 1386 C CA . LYS A 1 182 ? 15.759 -0.867 -38.150 1.00 94.75 182 LYS A CA 1
ATOM 1387 C C . LYS A 1 182 ? 15.481 -1.955 -37.132 1.00 94.75 182 LYS A C 1
ATOM 1389 O O . LYS A 1 182 ? 15.185 -3.090 -37.489 1.00 94.75 182 LYS A O 1
ATOM 1394 N N . LYS A 1 183 ? 15.510 -1.566 -35.864 1.00 93.25 183 LYS A N 1
ATOM 1395 C CA . LYS A 1 183 ? 15.028 -2.370 -34.744 1.00 93.25 183 LYS A CA 1
ATOM 1396 C C . LYS A 1 183 ? 14.205 -1.514 -33.799 1.00 93.25 183 LYS A C 1
ATOM 1398 O O . LYS A 1 183 ? 14.326 -0.287 -33.777 1.00 93.25 183 LYS A O 1
ATOM 1403 N N . ARG A 1 184 ? 13.373 -2.167 -33.004 1.00 95.38 184 ARG A N 1
ATOM 1404 C CA . ARG A 1 184 ? 12.561 -1.543 -31.969 1.00 95.38 184 ARG A CA 1
ATOM 1405 C C . ARG A 1 184 ? 13.062 -2.003 -30.614 1.00 95.38 184 ARG A C 1
ATOM 1407 O O . ARG A 1 184 ? 13.113 -3.198 -30.359 1.00 95.38 184 ARG A O 1
ATOM 1414 N N . VAL A 1 185 ? 13.440 -1.058 -29.769 1.00 94.31 185 VAL A N 1
ATOM 1415 C CA . VAL A 1 185 ? 13.966 -1.307 -28.429 1.00 94.31 185 VAL A CA 1
ATOM 1416 C C . VAL A 1 185 ? 12.918 -0.869 -27.421 1.00 94.31 185 VAL A C 1
ATOM 1418 O O . VAL A 1 185 ? 12.417 0.251 -27.494 1.00 94.31 185 VAL A O 1
ATOM 1421 N N . ALA A 1 186 ? 12.581 -1.754 -26.493 1.00 95.69 186 ALA A N 1
ATOM 1422 C CA . ALA A 1 186 ? 11.797 -1.454 -25.308 1.00 95.69 186 ALA A CA 1
ATOM 1423 C C . ALA A 1 186 ? 12.713 -1.455 -24.082 1.00 95.69 186 ALA A C 1
ATOM 1425 O O . ALA A 1 186 ? 13.602 -2.303 -23.997 1.00 95.69 186 ALA A O 1
ATOM 1426 N N . ALA A 1 187 ? 12.488 -0.543 -23.139 1.00 96.25 187 ALA A N 1
ATOM 1427 C CA . ALA A 1 187 ? 13.215 -0.499 -21.874 1.00 96.25 187 ALA A CA 1
ATOM 1428 C C . ALA A 1 187 ? 12.306 -0.074 -20.714 1.00 96.25 187 ALA A C 1
ATOM 1430 O O . ALA A 1 187 ? 11.399 0.749 -20.893 1.00 96.25 187 ALA A O 1
ATOM 1431 N N . ALA A 1 188 ? 12.556 -0.637 -19.531 1.00 97.50 188 ALA A N 1
ATOM 1432 C CA . ALA A 1 188 ? 11.872 -0.286 -18.291 1.00 97.50 188 ALA A CA 1
ATOM 1433 C C . ALA A 1 188 ? 12.672 -0.727 -17.056 1.00 97.50 188 ALA A C 1
ATOM 1435 O O . ALA A 1 188 ? 13.467 -1.661 -17.123 1.00 97.50 188 ALA A O 1
ATOM 1436 N N . VAL A 1 189 ? 12.413 -0.102 -15.911 1.00 98.38 189 VAL A N 1
ATOM 1437 C CA . VAL A 1 189 ? 12.848 -0.573 -14.596 1.00 98.38 189 VAL A CA 1
ATOM 1438 C C . VAL A 1 189 ? 11.889 -1.652 -14.100 1.00 98.38 189 VAL A C 1
ATOM 1440 O O . VAL A 1 189 ? 10.678 -1.419 -14.036 1.00 98.38 189 VAL A O 1
ATOM 1443 N N . THR A 1 190 ? 12.426 -2.809 -13.724 1.00 98.00 190 THR A N 1
ATOM 1444 C CA . THR A 1 190 ? 11.695 -3.898 -13.074 1.00 98.00 190 THR A CA 1
ATOM 1445 C C . THR A 1 190 ? 12.180 -4.113 -11.645 1.00 98.00 190 THR A C 1
ATOM 1447 O O . THR A 1 190 ? 13.311 -3.767 -11.301 1.00 98.00 190 THR A O 1
ATOM 1450 N N . PHE A 1 191 ? 11.313 -4.679 -10.812 1.00 98.00 191 PHE A N 1
ATOM 1451 C CA . PHE A 1 191 ? 11.591 -5.072 -9.438 1.00 98.00 191 PHE A CA 1
ATOM 1452 C C . PHE A 1 191 ? 11.052 -6.477 -9.190 1.00 98.00 191 PHE A C 1
ATOM 1454 O O . PHE A 1 191 ? 9.886 -6.745 -9.484 1.00 98.00 191 PHE A O 1
ATOM 1461 N N . GLN A 1 192 ? 11.911 -7.362 -8.680 1.00 97.56 192 GLN A N 1
ATOM 1462 C CA . GLN A 1 192 ? 11.556 -8.744 -8.376 1.00 97.56 192 GLN A CA 1
ATOM 1463 C C . GLN A 1 192 ? 11.890 -9.111 -6.934 1.00 97.56 192 GLN A C 1
ATOM 1465 O O . GLN A 1 192 ? 13.009 -8.857 -6.477 1.00 97.56 192 GLN A O 1
ATOM 1470 N N . ARG A 1 193 ? 10.953 -9.760 -6.237 1.00 97.50 193 ARG A N 1
ATOM 1471 C CA . ARG A 1 193 ? 11.188 -10.365 -4.919 1.00 97.50 193 ARG A CA 1
ATOM 1472 C C . ARG A 1 193 ? 10.115 -11.381 -4.543 1.00 97.50 193 ARG A C 1
ATOM 1474 O O . ARG A 1 193 ? 9.122 -11.553 -5.240 1.00 97.50 193 ARG A O 1
ATOM 1481 N N . ILE A 1 194 ? 10.319 -11.996 -3.386 1.00 97.75 194 ILE A N 1
ATOM 1482 C CA . ILE A 1 194 ? 9.324 -12.787 -2.672 1.00 97.75 194 ILE A CA 1
ATOM 1483 C C . ILE A 1 194 ? 8.969 -12.028 -1.395 1.00 97.75 194 ILE A C 1
ATOM 1485 O O . ILE A 1 194 ? 9.868 -11.587 -0.679 1.00 97.75 194 ILE A O 1
ATOM 1489 N N . VAL A 1 195 ? 7.680 -11.896 -1.108 1.00 97.75 195 VAL A N 1
ATOM 1490 C CA . VAL A 1 195 ? 7.163 -11.168 0.056 1.00 97.75 195 VAL A CA 1
ATOM 1491 C C . VAL A 1 195 ? 6.070 -11.991 0.735 1.00 97.75 195 VAL A C 1
ATOM 1493 O O . VAL A 1 195 ? 5.345 -12.736 0.081 1.00 97.75 195 VAL A O 1
ATOM 1496 N N . SER A 1 196 ? 5.995 -11.916 2.061 1.00 97.06 196 SER A N 1
ATOM 1497 C CA . SER A 1 196 ? 4.972 -12.584 2.876 1.00 97.06 196 SER A CA 1
ATOM 1498 C C . SER A 1 196 ? 3.934 -11.591 3.388 1.00 97.06 196 SER A C 1
ATOM 1500 O O . SER A 1 196 ? 4.275 -10.439 3.648 1.00 97.06 196 SER A O 1
ATOM 1502 N N . ASN A 1 197 ? 2.719 -12.051 3.683 1.00 96.06 197 ASN A N 1
ATOM 1503 C CA . ASN A 1 197 ? 1.652 -11.210 4.245 1.00 96.06 197 ASN A CA 1
ATOM 1504 C C . ASN A 1 197 ? 1.731 -10.973 5.767 1.00 96.06 197 ASN A C 1
ATOM 1506 O O . ASN A 1 197 ? 0.770 -10.499 6.371 1.00 96.06 197 ASN A O 1
ATOM 1510 N N . ASP A 1 198 ? 2.854 -11.285 6.420 1.00 96.94 198 ASP A N 1
ATOM 1511 C CA . ASP A 1 198 ? 2.961 -11.214 7.883 1.00 96.94 198 ASP A CA 1
ATOM 1512 C C . ASP A 1 198 ? 2.692 -9.811 8.452 1.00 96.94 198 ASP A C 1
ATOM 1514 O O . ASP A 1 198 ? 2.222 -9.683 9.586 1.00 96.94 198 ASP A O 1
ATOM 1518 N N . TRP A 1 199 ? 2.906 -8.748 7.669 1.00 97.88 199 TRP A N 1
ATOM 1519 C CA . TRP A 1 199 ? 2.614 -7.389 8.117 1.00 97.88 199 TRP A CA 1
ATOM 1520 C C . TRP A 1 199 ? 1.119 -7.122 8.345 1.00 97.88 199 TRP A C 1
ATOM 1522 O O . TRP A 1 199 ? 0.765 -6.420 9.296 1.00 97.88 199 TRP A O 1
ATOM 1532 N N . SER A 1 200 ? 0.215 -7.744 7.577 1.00 97.25 200 SER A N 1
ATOM 1533 C CA . SER A 1 200 ? -1.227 -7.566 7.802 1.00 97.25 200 SER A CA 1
ATOM 1534 C C . SER A 1 200 ? -1.691 -8.155 9.131 1.00 97.25 200 SER A C 1
ATOM 1536 O O . SER A 1 200 ? -2.682 -7.703 9.704 1.00 97.25 200 SER A O 1
ATOM 1538 N N . LYS A 1 201 ? -0.943 -9.116 9.682 1.00 96.81 201 LYS A N 1
ATOM 1539 C CA . LYS A 1 201 ? -1.187 -9.664 11.022 1.00 96.81 201 LYS A CA 1
ATOM 1540 C C . LYS A 1 201 ? -0.834 -8.645 12.109 1.00 96.81 201 LYS A C 1
ATOM 1542 O O . LYS A 1 201 ? -1.558 -8.535 13.100 1.00 96.81 201 LYS A O 1
ATOM 1547 N N . VAL A 1 202 ? 0.214 -7.842 11.892 1.00 97.69 202 VAL A N 1
ATOM 1548 C CA . VAL A 1 202 ? 0.555 -6.698 12.754 1.00 97.69 202 VAL A CA 1
ATOM 1549 C C . VAL A 1 202 ? -0.542 -5.634 12.677 1.00 97.69 202 VAL A C 1
ATOM 1551 O O . VAL A 1 202 ? -1.039 -5.209 13.719 1.00 97.69 202 VAL A O 1
ATOM 1554 N N . ALA A 1 203 ? -0.983 -5.247 11.474 1.00 98.19 203 ALA A N 1
ATOM 1555 C CA . ALA A 1 203 ? -2.069 -4.276 11.298 1.00 98.19 203 ALA A CA 1
ATOM 1556 C C . ALA A 1 203 ? -3.377 -4.735 11.974 1.00 98.19 203 ALA A C 1
ATOM 1558 O O . ALA A 1 203 ? -4.009 -3.970 12.711 1.00 98.19 203 ALA A O 1
ATOM 1559 N N . LEU A 1 204 ? -3.735 -6.015 11.817 1.00 97.31 204 LEU A N 1
ATOM 1560 C CA . LEU A 1 204 ? -4.861 -6.634 12.517 1.00 97.31 204 LEU A CA 1
ATOM 1561 C C . LEU A 1 204 ? -4.693 -6.546 14.038 1.00 97.31 204 LEU A C 1
ATOM 1563 O O . LEU A 1 204 ? -5.627 -6.141 14.735 1.00 97.31 204 LEU A O 1
ATOM 1567 N N . ARG A 1 205 ? -3.509 -6.887 14.567 1.00 97.38 205 ARG A N 1
ATOM 1568 C CA . ARG A 1 205 ? -3.241 -6.817 16.009 1.00 97.38 205 ARG A CA 1
ATOM 1569 C C . ARG A 1 205 ? -3.360 -5.392 16.545 1.00 97.38 205 ARG A C 1
ATOM 1571 O O . ARG A 1 205 ? -3.882 -5.196 17.642 1.00 97.38 205 ARG A O 1
ATOM 1578 N N . VAL A 1 206 ? -2.899 -4.405 15.782 1.00 98.19 206 VAL A N 1
ATOM 1579 C CA . VAL A 1 206 ? -3.013 -2.988 16.134 1.00 98.19 206 VAL A CA 1
ATOM 1580 C C . VAL A 1 206 ? -4.480 -2.583 16.284 1.00 98.19 206 VAL A C 1
ATOM 1582 O O . VAL A 1 206 ? -4.859 -2.059 17.333 1.00 98.19 206 VAL A O 1
ATOM 1585 N N . MET A 1 207 ? -5.320 -2.876 15.287 1.00 98.56 207 MET A N 1
ATOM 1586 C CA . MET A 1 207 ? -6.751 -2.565 15.362 1.00 98.56 207 MET A CA 1
ATOM 1587 C C . MET A 1 207 ? -7.439 -3.325 16.498 1.00 98.56 207 MET A C 1
ATOM 1589 O O . MET A 1 207 ? -8.244 -2.745 17.223 1.00 98.56 207 MET A O 1
ATOM 1593 N N . TYR A 1 208 ? -7.100 -4.603 16.687 1.00 97.62 208 TYR A N 1
ATOM 1594 C CA . TYR A 1 208 ? -7.613 -5.427 17.782 1.00 97.62 208 TYR A CA 1
ATOM 1595 C C . TYR A 1 208 ? -7.358 -4.779 19.151 1.00 97.62 208 TYR A C 1
ATOM 1597 O O . TYR A 1 208 ? -8.265 -4.702 19.982 1.00 97.62 208 TYR A O 1
ATOM 1605 N N . GLU A 1 209 ? -6.148 -4.264 19.389 1.00 97.94 209 GLU A N 1
ATOM 1606 C CA . GLU A 1 209 ? -5.828 -3.600 20.655 1.00 97.94 209 GLU A CA 1
ATOM 1607 C C . GLU A 1 209 ? -6.526 -2.245 20.810 1.00 97.94 209 GLU A C 1
ATOM 1609 O O . GLU A 1 209 ? -7.004 -1.951 21.902 1.00 97.94 209 GLU A O 1
ATOM 1614 N N . VAL A 1 210 ? -6.650 -1.438 19.751 1.00 98.12 210 VAL A N 1
ATOM 1615 C CA . VAL A 1 210 ? -7.379 -0.154 19.823 1.00 98.12 210 VAL A CA 1
ATOM 1616 C C . VAL A 1 210 ? -8.879 -0.363 20.034 1.00 98.12 210 VAL A C 1
ATOM 1618 O O . VAL A 1 210 ? -9.501 0.321 20.843 1.00 98.12 210 VAL A O 1
ATOM 1621 N N . ALA A 1 211 ? -9.473 -1.346 19.366 1.00 98.06 211 ALA A N 1
ATOM 1622 C CA . ALA A 1 211 ? -10.879 -1.683 19.539 1.00 98.06 211 ALA A CA 1
ATOM 1623 C C . ALA A 1 211 ? -11.198 -2.090 20.991 1.00 98.06 211 ALA A C 1
ATOM 1625 O O . ALA A 1 211 ? -12.253 -1.730 21.520 1.00 98.06 211 ALA A O 1
ATOM 1626 N N . LYS A 1 212 ? -10.268 -2.769 21.676 1.00 97.62 212 LYS A N 1
ATOM 1627 C CA . LYS A 1 212 ? -10.387 -3.059 23.114 1.00 97.62 212 LYS A CA 1
ATOM 1628 C C . LYS A 1 212 ? -10.352 -1.795 23.975 1.00 97.62 212 LYS A C 1
ATOM 1630 O O . LYS A 1 212 ? -11.127 -1.712 24.925 1.00 97.62 212 LYS A O 1
ATOM 1635 N N . GLU A 1 213 ? -9.532 -0.796 23.635 1.00 97.25 213 GLU A N 1
ATOM 1636 C CA . GLU A 1 213 ? -9.562 0.522 24.303 1.00 97.25 213 GLU A CA 1
ATOM 1637 C C . GLU A 1 213 ? -10.931 1.213 24.127 1.00 97.25 213 GLU A C 1
ATOM 1639 O O . GLU A 1 213 ? -11.419 1.880 25.037 1.00 97.25 213 GLU A O 1
ATOM 1644 N N . ALA A 1 214 ? -11.610 0.989 22.995 1.00 96.56 214 ALA A N 1
ATOM 1645 C CA . ALA A 1 214 ? -12.980 1.457 22.749 1.00 96.56 214 ALA A CA 1
ATOM 1646 C C . ALA A 1 214 ? -14.080 0.615 23.446 1.00 96.56 214 ALA A C 1
ATOM 1648 O O . ALA A 1 214 ? -15.279 0.899 23.304 1.00 96.56 214 ALA A O 1
ATOM 1649 N N . GLY A 1 215 ? -13.694 -0.411 24.212 1.00 96.56 215 GLY A N 1
ATOM 1650 C CA . GLY A 1 215 ? -14.592 -1.283 24.971 1.00 96.56 215 GLY A CA 1
ATOM 1651 C C . GLY A 1 215 ? -15.164 -2.462 24.182 1.00 96.56 215 GLY A C 1
ATOM 1652 O O . GLY A 1 215 ? -16.131 -3.074 24.636 1.00 96.56 215 GLY A O 1
ATOM 1653 N N . VAL A 1 216 ? -14.609 -2.787 23.009 1.00 96.94 216 VAL A N 1
ATOM 1654 C CA . VAL A 1 216 ? -14.983 -4.003 22.273 1.00 96.94 216 VAL A CA 1
ATOM 1655 C C . VAL A 1 216 ? -14.416 -5.225 22.995 1.00 96.94 216 VAL A C 1
ATOM 1657 O O . VAL A 1 216 ? -13.237 -5.271 23.346 1.00 96.94 216 VAL A O 1
ATOM 1660 N N . VAL A 1 217 ? -15.267 -6.225 23.217 1.00 95.94 217 VAL A N 1
ATOM 1661 C CA . VAL A 1 217 ? -14.890 -7.497 23.836 1.00 95.94 217 VAL A CA 1
ATOM 1662 C C . VAL A 1 217 ? -14.607 -8.498 22.723 1.00 95.94 217 VAL A C 1
ATOM 1664 O O . VAL A 1 217 ? -15.508 -8.840 21.962 1.00 95.94 217 VAL A O 1
ATOM 1667 N N . PHE A 1 218 ? -13.363 -8.961 22.643 1.00 93.94 218 PHE A N 1
ATOM 1668 C CA . PHE A 1 218 ? -12.954 -10.031 21.740 1.00 93.94 218 PHE A CA 1
ATOM 1669 C C . PHE A 1 218 ? -12.467 -11.245 22.519 1.00 93.94 218 PHE A C 1
ATOM 1671 O O . PHE A 1 218 ? -11.918 -11.113 23.617 1.00 93.94 218 PHE A O 1
ATOM 1678 N N . ASP A 1 219 ? -12.597 -12.412 21.897 1.00 93.12 219 ASP A N 1
ATOM 1679 C CA . ASP A 1 219 ? -11.836 -13.588 22.294 1.00 93.12 219 ASP A CA 1
ATOM 1680 C C . ASP A 1 219 ? -10.337 -13.343 22.087 1.00 93.12 219 ASP A C 1
ATOM 1682 O O . ASP A 1 219 ? -9.919 -12.557 21.231 1.00 93.12 219 ASP A O 1
ATOM 1686 N N . ALA A 1 220 ? -9.509 -14.033 22.871 1.00 90.19 220 ALA A N 1
ATOM 1687 C CA . ALA A 1 220 ? -8.068 -13.973 22.686 1.00 90.19 220 ALA A CA 1
ATOM 1688 C C . ALA A 1 220 ? -7.687 -14.479 21.284 1.00 90.19 220 ALA A C 1
ATOM 1690 O O . ALA A 1 220 ? -8.129 -15.548 20.858 1.00 90.19 220 ALA A O 1
ATOM 1691 N N . MET A 1 221 ? -6.836 -13.723 20.583 1.00 87.38 221 MET A N 1
ATOM 1692 C CA . MET A 1 221 ? -6.260 -14.171 19.313 1.00 87.38 221 MET A CA 1
ATOM 1693 C C . MET A 1 221 ? -5.480 -15.471 19.527 1.00 87.38 221 MET A C 1
ATOM 1695 O O . MET A 1 221 ? -4.685 -15.572 20.462 1.00 87.38 221 MET A O 1
ATOM 1699 N N . GLN A 1 222 ? -5.721 -16.454 18.665 1.00 83.81 222 GLN A N 1
ATOM 1700 C CA . GLN A 1 222 ? -5.087 -17.765 18.755 1.00 83.81 222 GLN A CA 1
ATOM 1701 C C . GLN A 1 222 ? -3.612 -17.693 18.344 1.00 83.81 222 GLN A C 1
ATOM 1703 O O . GLN A 1 222 ? -3.252 -16.966 17.421 1.00 83.81 222 GLN A O 1
ATOM 1708 N N . GLU A 1 223 ? -2.769 -18.500 18.982 1.00 79.25 223 GLU A N 1
ATOM 1709 C CA . GLU A 1 223 ? -1.374 -18.695 18.575 1.00 79.25 223 GLU A CA 1
ATOM 1710 C C . GLU A 1 223 ? -1.310 -19.738 17.449 1.00 79.25 223 GLU A C 1
ATOM 1712 O O . GLU A 1 223 ? -1.054 -20.919 17.675 1.00 79.25 223 GLU A O 1
ATOM 1717 N N . ASN A 1 224 ? -1.622 -19.312 16.224 1.00 82.88 224 ASN A N 1
ATOM 1718 C CA . ASN A 1 224 ? -1.553 -20.144 15.024 1.00 82.88 224 ASN A CA 1
ATOM 1719 C C . ASN A 1 224 ? -0.935 -19.364 13.847 1.00 82.88 224 ASN A C 1
ATOM 1721 O O . ASN A 1 224 ? -0.706 -18.157 13.943 1.00 82.88 224 ASN A O 1
ATOM 1725 N N . ASN A 1 225 ? -0.696 -20.051 12.727 1.00 76.50 225 ASN A N 1
ATOM 1726 C CA . ASN A 1 225 ? -0.034 -19.470 11.552 1.00 76.50 225 ASN A CA 1
ATOM 1727 C C . ASN A 1 225 ? -0.790 -18.286 10.921 1.00 76.50 225 ASN A C 1
ATOM 1729 O O . ASN A 1 225 ? -0.166 -17.471 10.239 1.00 76.50 225 ASN A O 1
ATOM 1733 N N . ASP A 1 226 ? -2.100 -18.170 11.152 1.00 81.06 226 ASP A N 1
ATOM 1734 C CA . ASP A 1 226 ? -2.927 -17.096 10.594 1.00 81.06 226 ASP A CA 1
ATOM 1735 C C . ASP A 1 226 ? -2.707 -15.769 11.338 1.00 81.06 226 ASP A C 1
ATOM 1737 O O . ASP A 1 226 ? -2.896 -14.696 10.765 1.00 81.06 226 ASP A O 1
ATOM 1741 N N . TYR A 1 227 ? -2.250 -15.832 12.594 1.00 85.62 227 TYR A N 1
ATOM 1742 C CA . TYR A 1 227 ? -2.053 -14.668 13.464 1.00 85.62 227 TYR A CA 1
ATOM 1743 C C . TYR A 1 227 ? -0.610 -14.476 13.942 1.00 85.62 227 TYR A C 1
ATOM 1745 O O . TYR A 1 227 ? -0.303 -13.436 14.519 1.00 85.62 227 TYR A O 1
ATOM 1753 N N . SER A 1 228 ? 0.280 -15.443 13.706 1.00 88.75 228 SER A N 1
ATOM 1754 C CA . SER A 1 228 ? 1.694 -15.353 14.075 1.00 88.75 228 SER A CA 1
ATOM 1755 C C . SER A 1 228 ? 2.532 -14.680 12.991 1.00 88.75 228 SER A C 1
ATOM 1757 O O . SER A 1 228 ? 2.352 -14.964 11.804 1.00 88.75 228 SER A O 1
ATOM 1759 N N . TRP A 1 229 ? 3.508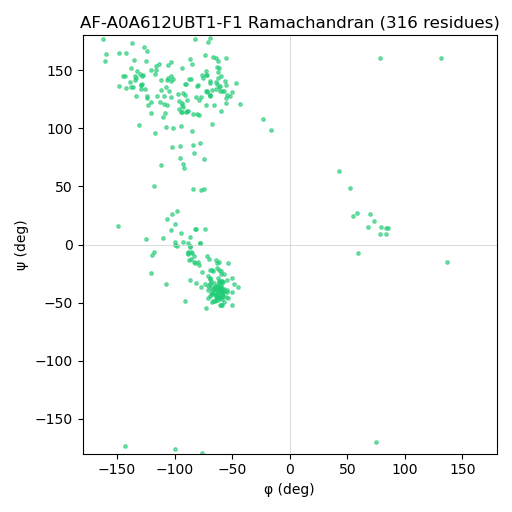 -13.879 13.408 1.00 94.00 229 TRP A N 1
ATOM 1760 C CA . TRP A 1 229 ? 4.518 -13.246 12.558 1.00 94.00 229 TRP A CA 1
ATOM 1761 C C . TRP A 1 229 ? 5.942 -13.613 13.028 1.00 94.00 229 TRP A C 1
ATOM 1763 O O . TRP A 1 229 ? 6.110 -14.133 14.135 1.00 94.00 229 TRP A O 1
ATOM 1773 N N . PRO A 1 230 ? 6.984 -13.347 12.221 1.00 95.38 230 PRO A N 1
ATOM 1774 C CA . PRO A 1 230 ? 8.375 -13.572 12.608 1.00 95.38 230 PRO A CA 1
ATOM 1775 C C . PRO A 1 230 ? 8.798 -12.720 13.808 1.00 95.38 230 PRO A C 1
ATOM 1777 O O . PRO A 1 230 ? 8.452 -11.545 13.897 1.00 95.38 230 PRO A O 1
ATOM 1780 N N . THR A 1 231 ? 9.627 -13.276 14.694 1.00 95.69 231 THR A N 1
ATOM 1781 C CA . THR A 1 231 ? 10.027 -12.626 15.960 1.00 95.69 231 THR A CA 1
ATOM 1782 C C . THR A 1 231 ? 10.747 -11.286 15.782 1.00 95.69 231 THR A C 1
ATOM 1784 O O . THR A 1 231 ? 10.717 -10.441 16.675 1.00 95.69 231 THR A O 1
ATOM 1787 N N . GLU A 1 232 ? 11.358 -11.028 14.617 1.00 96.75 232 GLU A N 1
ATOM 1788 C CA . GLU A 1 232 ? 11.944 -9.713 14.314 1.00 96.75 232 GLU A CA 1
ATOM 1789 C C . GLU A 1 232 ? 10.899 -8.581 14.275 1.00 96.75 232 GLU A C 1
ATOM 1791 O O . GLU A 1 232 ? 11.254 -7.416 14.461 1.00 96.75 232 GLU A O 1
ATOM 1796 N N . LEU A 1 233 ? 9.614 -8.914 14.095 1.00 97.62 233 LEU A N 1
ATOM 1797 C CA . LEU A 1 233 ? 8.500 -7.968 14.126 1.00 97.62 233 LEU A CA 1
ATOM 1798 C C . LEU A 1 233 ? 7.914 -7.753 15.527 1.00 97.62 233 LEU A C 1
ATOM 1800 O O . LEU A 1 233 ? 7.100 -6.848 15.684 1.00 97.62 233 LEU A O 1
ATOM 1804 N N . ASP A 1 234 ? 8.330 -8.489 16.563 1.00 96.69 234 ASP A N 1
ATOM 1805 C CA . ASP A 1 234 ? 7.707 -8.396 17.893 1.00 96.69 234 ASP A CA 1
ATOM 1806 C C . ASP A 1 234 ? 7.815 -6.988 18.491 1.00 96.69 234 ASP A C 1
ATOM 1808 O O . ASP A 1 234 ? 6.812 -6.377 18.871 1.00 96.69 234 ASP A O 1
ATOM 1812 N N . ALA A 1 235 ? 9.027 -6.429 18.529 1.00 97.94 235 ALA A N 1
ATOM 1813 C CA . ALA A 1 235 ? 9.255 -5.080 19.047 1.00 97.94 235 ALA A CA 1
ATOM 1814 C C . ALA A 1 235 ? 8.569 -4.008 18.182 1.00 97.94 235 ALA A C 1
ATOM 1816 O O . ALA A 1 235 ? 8.024 -3.032 18.705 1.00 97.94 235 ALA A O 1
ATOM 1817 N N . ILE A 1 236 ? 8.548 -4.217 16.863 1.00 98.19 236 ILE A N 1
ATOM 1818 C CA . ILE A 1 236 ? 7.901 -3.324 15.897 1.00 98.19 236 ILE A CA 1
ATOM 1819 C C . ILE A 1 236 ? 6.381 -3.336 16.099 1.00 98.19 236 ILE A C 1
ATOM 1821 O O . ILE A 1 236 ? 5.766 -2.273 16.136 1.00 98.19 236 ILE A O 1
ATOM 1825 N N . CYS A 1 237 ? 5.781 -4.506 16.321 1.00 97.94 237 CYS A N 1
ATOM 1826 C CA . CYS A 1 237 ? 4.363 -4.658 16.622 1.00 97.94 237 CYS A CA 1
ATOM 1827 C C . CYS A 1 237 ? 3.996 -3.951 17.931 1.00 97.94 237 CYS A C 1
ATOM 1829 O O . CYS A 1 237 ? 3.011 -3.215 17.975 1.00 97.94 237 CYS A O 1
ATOM 1831 N N . GLN A 1 238 ? 4.792 -4.109 18.996 1.00 97.94 238 GLN A N 1
ATOM 1832 C CA . GLN A 1 238 ? 4.544 -3.397 20.258 1.00 97.94 238 GLN A CA 1
ATOM 1833 C C . GLN A 1 238 ? 4.605 -1.877 20.075 1.00 97.94 238 GLN A C 1
ATOM 1835 O O . GLN A 1 238 ? 3.777 -1.141 20.621 1.00 97.94 238 GLN A O 1
ATOM 1840 N N . LYS A 1 239 ? 5.543 -1.394 19.256 1.00 98.50 239 LYS A N 1
ATOM 1841 C CA . LYS A 1 239 ? 5.635 0.024 18.907 1.00 98.50 239 LYS A CA 1
ATOM 1842 C C . LYS A 1 239 ? 4.445 0.494 18.066 1.00 98.50 239 LYS A C 1
ATOM 1844 O O . LYS A 1 239 ? 3.905 1.554 18.368 1.00 98.50 239 LYS A O 1
ATOM 1849 N N . ALA A 1 240 ? 3.991 -0.293 17.090 1.00 98.44 240 ALA A N 1
ATOM 1850 C CA . ALA A 1 240 ? 2.804 -0.001 16.283 1.00 98.44 240 ALA A CA 1
ATOM 1851 C C . ALA A 1 240 ? 1.540 0.112 17.154 1.00 98.44 240 ALA A C 1
ATOM 1853 O O . ALA A 1 240 ? 0.780 1.072 17.036 1.00 98.44 240 ALA A O 1
ATOM 1854 N N . ILE A 1 241 ? 1.353 -0.822 18.095 1.00 98.44 241 ILE A N 1
ATOM 1855 C CA . ILE A 1 241 ? 0.250 -0.789 19.066 1.00 98.44 241 ILE A CA 1
ATOM 1856 C C . ILE A 1 241 ? 0.336 0.479 19.923 1.00 98.44 241 ILE A C 1
ATOM 1858 O O . ILE A 1 241 ? -0.664 1.167 20.110 1.00 98.44 241 ILE A O 1
ATOM 1862 N N . SER A 1 242 ? 1.527 0.818 20.426 1.00 98.25 242 SER A N 1
ATOM 1863 C CA . SER A 1 242 ? 1.746 2.036 21.217 1.00 98.25 242 SER A CA 1
ATOM 1864 C C . SER A 1 242 ? 1.428 3.308 20.421 1.00 98.25 242 SER A C 1
ATOM 1866 O O . SER A 1 242 ? 0.710 4.180 20.908 1.00 98.25 242 SER A O 1
ATOM 1868 N N . GLN A 1 243 ? 1.878 3.394 19.164 1.00 98.31 243 GLN A N 1
ATOM 1869 C CA . GLN A 1 243 ? 1.540 4.499 18.263 1.00 98.31 243 GLN A CA 1
ATOM 1870 C C . GLN A 1 243 ? 0.030 4.622 18.052 1.00 98.31 243 GLN A C 1
ATOM 1872 O O . GLN A 1 243 ? -0.495 5.732 18.101 1.00 98.31 243 GLN A O 1
ATOM 1877 N N . ALA A 1 244 ? -0.664 3.501 17.861 1.00 98.12 244 ALA A N 1
ATOM 1878 C CA . ALA A 1 244 ? -2.102 3.478 17.633 1.00 98.12 244 ALA A CA 1
ATOM 1879 C C . ALA A 1 244 ? -2.904 3.885 18.867 1.00 98.12 244 ALA A C 1
ATOM 1881 O O . ALA A 1 244 ? -3.816 4.698 18.753 1.00 98.12 244 ALA A O 1
ATOM 1882 N N . LYS A 1 245 ? -2.527 3.403 20.057 1.00 98.19 245 LYS A N 1
ATOM 1883 C CA . LYS A 1 245 ? -3.140 3.846 21.318 1.00 98.19 245 LYS A CA 1
ATOM 1884 C C . LYS A 1 245 ? -2.908 5.335 21.555 1.00 98.19 245 LYS A C 1
ATOM 1886 O O . LYS A 1 245 ? -3.833 6.043 21.934 1.00 98.19 245 LYS A O 1
ATOM 1891 N N . ASN A 1 246 ? -1.707 5.831 21.274 1.00 97.44 246 ASN A N 1
ATOM 1892 C CA . ASN A 1 246 ? -1.421 7.257 21.385 1.00 97.44 246 ASN A CA 1
ATOM 1893 C C . ASN A 1 246 ? -2.262 8.081 20.402 1.00 97.44 246 ASN A C 1
ATOM 1895 O O . ASN A 1 246 ? -2.896 9.047 20.815 1.00 97.44 246 ASN A O 1
ATOM 1899 N N . ALA A 1 247 ? -2.364 7.659 19.138 1.00 96.75 247 ALA A N 1
ATOM 1900 C CA . ALA A 1 247 ? -3.241 8.298 18.159 1.00 96.75 247 ALA A CA 1
ATOM 1901 C C . ALA A 1 247 ? -4.714 8.277 18.610 1.00 96.75 247 ALA A C 1
ATOM 1903 O O . ALA A 1 247 ? -5.387 9.302 18.541 1.00 96.75 247 ALA A O 1
ATOM 1904 N N . PHE A 1 248 ? -5.187 7.148 19.149 1.00 96.94 248 PHE A N 1
ATOM 1905 C CA . PHE A 1 248 ? -6.537 6.991 19.697 1.00 96.94 248 PHE A CA 1
ATOM 1906 C C . PHE A 1 248 ? -6.833 7.968 20.847 1.00 96.94 248 PHE A C 1
ATOM 1908 O O . PHE A 1 248 ? -7.912 8.552 20.896 1.00 96.94 248 PHE A O 1
ATOM 1915 N N . TYR A 1 249 ? -5.862 8.206 21.733 1.00 96.25 249 TYR A N 1
ATOM 1916 C CA . TYR A 1 249 ? -5.978 9.154 22.847 1.00 96.25 249 TYR A CA 1
ATOM 1917 C C . TYR A 1 249 ? -5.564 10.597 22.503 1.00 96.25 249 TYR A C 1
ATOM 1919 O O . TYR A 1 249 ? -5.593 11.463 23.378 1.00 96.25 249 TYR A O 1
ATOM 1927 N N . GLY A 1 250 ? -5.176 10.877 21.254 1.00 93.38 250 GLY A N 1
ATOM 1928 C CA . GLY A 1 250 ? -4.723 12.202 20.820 1.00 93.38 250 GLY A CA 1
ATOM 1929 C C . GLY A 1 250 ? -3.361 12.624 21.388 1.00 93.38 250 GLY A C 1
ATOM 1930 O O . GLY A 1 250 ? -3.097 13.818 21.533 1.00 93.38 250 GLY A O 1
ATOM 1931 N N . THR A 1 251 ? -2.492 11.671 21.734 1.00 92.88 251 THR A N 1
ATOM 1932 C CA . THR A 1 251 ? -1.138 11.918 22.247 1.00 92.88 251 THR A CA 1
ATOM 1933 C C . THR A 1 251 ? -0.067 11.672 21.181 1.00 92.88 251 THR A C 1
ATOM 1935 O O . THR A 1 251 ? -0.267 10.962 20.195 1.00 92.88 251 THR A O 1
ATOM 1938 N N . HIS A 1 252 ? 1.104 12.289 21.359 1.00 88.44 252 HIS A N 1
ATOM 1939 C CA . HIS A 1 252 ? 2.214 12.150 20.418 1.00 88.44 252 HIS A CA 1
ATOM 1940 C C . HIS A 1 252 ? 2.913 10.790 20.554 1.00 88.44 252 HIS A C 1
ATOM 1942 O O . HIS A 1 252 ? 3.116 10.288 21.660 1.00 88.44 252 HIS A O 1
ATOM 1948 N N . SER A 1 253 ? 3.343 10.217 19.429 1.00 88.38 253 SER A N 1
ATOM 1949 C CA . SER A 1 253 ? 4.070 8.951 19.380 1.00 88.38 253 SER A CA 1
ATOM 1950 C C . SER A 1 253 ? 5.371 9.070 18.587 1.00 88.38 253 SER A C 1
ATOM 1952 O O . SER A 1 253 ? 5.473 9.805 17.603 1.00 88.38 253 SER A O 1
ATOM 1954 N N . LEU A 1 254 ? 6.385 8.323 19.031 1.00 89.12 254 LEU A N 1
ATOM 1955 C CA . LEU A 1 254 ? 7.653 8.218 18.318 1.00 89.12 254 LEU A CA 1
ATOM 1956 C C . LEU A 1 254 ? 7.445 7.448 17.016 1.00 89.12 254 LEU A C 1
ATOM 1958 O O . LEU A 1 254 ? 6.934 6.328 17.032 1.00 89.12 254 LEU A O 1
ATOM 1962 N N . GLN A 1 255 ? 7.898 8.030 15.911 1.00 94.50 255 GLN A N 1
ATOM 1963 C CA . GLN A 1 255 ? 7.858 7.410 14.588 1.00 94.50 255 GLN A CA 1
ATOM 1964 C C . GLN A 1 255 ? 8.790 6.193 14.504 1.00 94.50 255 GLN A C 1
ATOM 1966 O O . GLN A 1 255 ? 9.692 6.018 15.336 1.00 94.50 255 GLN A O 1
ATOM 1971 N N . PHE A 1 256 ? 8.568 5.334 13.507 1.00 97.38 256 PHE A N 1
ATOM 1972 C CA . PHE A 1 256 ? 9.514 4.262 13.199 1.00 97.38 256 PHE A CA 1
ATOM 1973 C C . PHE A 1 256 ? 10.859 4.850 12.760 1.00 97.38 256 PHE A C 1
ATOM 1975 O O . PHE A 1 256 ? 10.911 5.842 12.035 1.00 97.38 256 PHE A O 1
ATOM 1982 N N . SER A 1 257 ? 11.951 4.262 13.237 1.00 96.81 257 SER A N 1
ATOM 1983 C CA . SER A 1 257 ? 13.302 4.610 12.811 1.00 96.81 257 SER A CA 1
ATOM 1984 C C . SER A 1 257 ? 13.565 4.074 11.404 1.00 96.81 257 SER A C 1
ATOM 1986 O O . SER A 1 257 ? 12.886 3.164 10.929 1.00 96.81 257 SER A O 1
ATOM 1988 N N . SER A 1 258 ? 14.603 4.585 10.743 1.00 94.19 258 SER A N 1
ATOM 1989 C CA . SER A 1 258 ? 15.000 4.081 9.426 1.00 94.19 258 SER A CA 1
ATOM 1990 C C . SER A 1 258 ? 15.375 2.595 9.442 1.00 94.19 258 SER A C 1
ATOM 1992 O O . SER A 1 258 ? 15.162 1.912 8.448 1.00 94.19 258 SER A O 1
ATOM 1994 N N . ASP A 1 259 ? 15.917 2.076 10.548 1.00 95.38 259 ASP A N 1
ATOM 1995 C CA . ASP A 1 259 ? 16.264 0.654 10.654 1.00 95.38 259 ASP A CA 1
ATOM 1996 C C . ASP A 1 259 ? 15.030 -0.223 10.883 1.00 95.38 259 ASP A C 1
ATOM 1998 O O . ASP A 1 259 ? 14.927 -1.294 10.288 1.00 95.38 259 ASP A O 1
ATOM 2002 N N . GLU A 1 260 ? 14.049 0.257 11.652 1.00 97.81 260 GLU A N 1
ATOM 2003 C CA . GLU A 1 260 ? 12.748 -0.411 11.771 1.00 97.81 260 GLU A CA 1
ATOM 2004 C C . GLU A 1 260 ? 12.027 -0.428 10.416 1.00 97.81 260 GLU A C 1
ATOM 2006 O O . GLU A 1 260 ? 11.538 -1.475 10.004 1.00 97.81 260 GLU A O 1
ATOM 2011 N N . LEU A 1 261 ? 12.031 0.685 9.672 1.00 96.69 261 LEU A N 1
ATOM 2012 C CA . LEU A 1 261 ? 11.427 0.756 8.337 1.00 96.69 261 LEU A CA 1
ATOM 2013 C C . LEU A 1 261 ? 12.089 -0.194 7.332 1.00 96.69 261 LEU A C 1
ATOM 2015 O O . LEU A 1 261 ? 11.383 -0.763 6.507 1.00 96.69 261 LEU A O 1
ATOM 2019 N N . LYS A 1 262 ? 13.405 -0.433 7.412 1.00 94.88 262 LYS A N 1
ATOM 2020 C CA . LYS A 1 262 ? 14.071 -1.459 6.585 1.00 94.88 262 LYS A CA 1
ATOM 2021 C C . LYS A 1 262 ? 13.598 -2.873 6.920 1.00 94.88 262 LYS A C 1
ATOM 2023 O O . LYS A 1 262 ? 13.477 -3.697 6.019 1.00 94.88 262 LYS A O 1
ATOM 2028 N N . ILE A 1 263 ? 13.355 -3.170 8.200 1.00 98.00 263 ILE A N 1
ATOM 2029 C CA . ILE A 1 263 ? 12.816 -4.472 8.619 1.00 98.00 263 ILE A CA 1
ATOM 2030 C C . ILE A 1 263 ? 11.384 -4.616 8.104 1.00 98.00 263 ILE A C 1
ATOM 2032 O O . ILE A 1 263 ? 11.075 -5.604 7.448 1.00 98.00 263 ILE A O 1
ATOM 2036 N N . ILE A 1 264 ? 10.547 -3.600 8.328 1.00 98.31 264 ILE A N 1
ATOM 2037 C CA . ILE A 1 264 ? 9.162 -3.556 7.841 1.00 98.31 264 ILE A CA 1
ATOM 2038 C C . ILE A 1 264 ? 9.112 -3.686 6.314 1.00 98.31 264 ILE A C 1
ATOM 2040 O O . ILE A 1 264 ? 8.277 -4.406 5.779 1.00 98.31 264 ILE A O 1
ATOM 2044 N N . GLY A 1 265 ? 10.060 -3.058 5.618 1.00 97.69 265 GLY A N 1
ATOM 2045 C CA . GLY A 1 265 ? 10.242 -3.098 4.170 1.00 97.69 265 GLY A CA 1
ATOM 2046 C C . GLY A 1 265 ? 10.253 -4.496 3.548 1.00 97.69 265 GLY A C 1
ATOM 2047 O O . GLY A 1 265 ? 9.829 -4.663 2.406 1.00 97.69 265 GLY A O 1
ATOM 2048 N N . LYS A 1 266 ? 10.686 -5.511 4.307 1.00 97.81 266 LYS A N 1
ATOM 2049 C CA . LYS A 1 266 ? 10.681 -6.920 3.884 1.00 97.81 266 LYS A CA 1
ATOM 2050 C C . LYS A 1 266 ? 9.271 -7.515 3.762 1.00 97.81 266 LYS A C 1
ATOM 2052 O O . LYS A 1 266 ? 9.108 -8.518 3.078 1.00 97.81 266 LYS A O 1
ATOM 2057 N N . TYR A 1 267 ? 8.288 -6.919 4.437 1.00 98.06 267 TYR A N 1
ATOM 2058 C CA . TYR A 1 267 ? 6.938 -7.460 4.632 1.00 98.06 267 TYR A CA 1
ATOM 2059 C C . TYR A 1 267 ? 5.823 -6.597 4.029 1.00 98.06 267 TYR A C 1
ATOM 2061 O O . TYR A 1 267 ? 4.665 -6.994 4.066 1.00 98.06 267 TYR A O 1
ATOM 2069 N N . ILE A 1 268 ? 6.151 -5.411 3.512 1.00 97.06 268 ILE A N 1
ATOM 2070 C CA . ILE A 1 268 ? 5.195 -4.551 2.800 1.00 97.06 268 ILE A CA 1
ATOM 2071 C C . ILE A 1 268 ? 5.246 -4.876 1.317 1.00 97.06 268 ILE A C 1
ATOM 2073 O O . ILE A 1 268 ? 6.349 -5.027 0.799 1.00 97.06 268 ILE A O 1
ATOM 2077 N N . HIS A 1 269 ? 4.108 -4.939 0.638 1.00 98.00 269 HIS A N 1
ATOM 2078 C CA . HIS A 1 269 ? 3.987 -5.204 -0.797 1.00 98.00 269 HIS A CA 1
ATOM 2079 C C . HIS A 1 269 ? 4.157 -3.921 -1.629 1.00 98.00 269 HIS A C 1
ATOM 2081 O O . HIS A 1 269 ? 3.911 -2.806 -1.162 1.00 98.00 269 HIS A O 1
ATOM 2087 N N . CYS A 1 270 ? 4.569 -4.069 -2.887 1.00 97.50 270 CYS A N 1
ATOM 2088 C CA . CYS A 1 270 ? 4.635 -2.986 -3.861 1.00 97.50 270 CYS A CA 1
ATOM 2089 C C . CYS A 1 270 ? 3.346 -2.989 -4.693 1.00 97.50 270 CYS A C 1
ATOM 2091 O O . CYS A 1 270 ? 3.263 -3.585 -5.769 1.00 97.50 270 CYS A O 1
ATOM 2093 N N . SER A 1 271 ? 2.299 -2.341 -4.176 1.00 96.38 27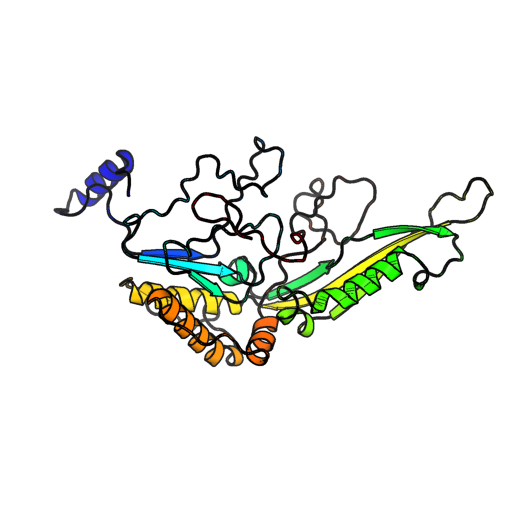1 SER A N 1
ATOM 2094 C CA . SER A 1 271 ? 0.991 -2.359 -4.836 1.00 96.38 271 SER A CA 1
ATOM 2095 C C . SER A 1 271 ? 0.979 -1.582 -6.156 1.00 96.38 271 SER A C 1
ATOM 2097 O O . SER A 1 271 ? 0.298 -1.995 -7.096 1.00 96.38 271 SER A O 1
ATOM 2099 N N . ALA A 1 272 ? 1.743 -0.489 -6.255 1.00 96.81 272 ALA A N 1
ATOM 2100 C CA . ALA A 1 272 ? 1.791 0.359 -7.440 1.00 96.81 272 ALA A CA 1
ATOM 2101 C C . ALA A 1 272 ? 2.853 -0.092 -8.454 1.00 96.81 272 ALA A C 1
ATOM 2103 O O . ALA A 1 272 ? 4.035 -0.204 -8.142 1.00 96.81 272 ALA A O 1
ATOM 2104 N N . ASN A 1 273 ? 2.432 -0.331 -9.695 1.00 96.50 273 ASN A N 1
ATOM 2105 C CA . ASN A 1 273 ? 3.289 -0.783 -10.785 1.00 96.50 273 ASN A CA 1
ATOM 2106 C C . ASN A 1 273 ? 2.670 -0.498 -12.162 1.00 96.50 273 ASN A C 1
ATOM 2108 O O . ASN A 1 273 ? 1.475 -0.255 -12.318 1.00 96.50 273 ASN A O 1
ATOM 2112 N N . TRP A 1 274 ? 3.510 -0.571 -13.188 1.00 95.06 274 TRP A N 1
ATOM 2113 C CA . TRP A 1 274 ? 3.148 -0.416 -14.592 1.00 95.06 274 TRP A CA 1
ATOM 2114 C C . TRP A 1 274 ? 2.954 -1.764 -15.298 1.00 95.06 274 TRP A C 1
ATOM 2116 O O . TRP A 1 274 ? 3.169 -1.850 -16.508 1.00 95.06 274 TRP A O 1
ATOM 2126 N N . ASN A 1 275 ? 2.553 -2.824 -14.588 1.00 91.44 275 ASN A N 1
ATOM 2127 C CA . ASN A 1 275 ? 2.167 -4.065 -15.258 1.00 91.44 275 ASN A CA 1
ATOM 2128 C C . ASN A 1 275 ? 0.848 -3.843 -16.006 1.00 91.44 275 ASN A C 1
ATOM 2130 O O . ASN A 1 275 ? -0.071 -3.178 -15.518 1.00 91.44 275 ASN A O 1
ATOM 2134 N N . THR A 1 276 ? 0.759 -4.397 -17.210 1.00 81.94 276 THR A N 1
ATOM 2135 C CA . THR A 1 276 ? -0.444 -4.286 -18.033 1.00 81.94 276 THR A CA 1
ATOM 2136 C C . THR A 1 276 ? -1.441 -5.380 -17.683 1.00 81.94 276 THR A C 1
ATOM 2138 O O . THR A 1 276 ? -1.058 -6.529 -17.459 1.00 81.94 276 THR A O 1
ATOM 2141 N N . VAL A 1 277 ? -2.727 -5.042 -17.691 1.00 67.00 277 VAL A N 1
ATOM 2142 C CA . VAL A 1 277 ? -3.812 -6.030 -17.664 1.00 67.00 277 VAL A CA 1
ATOM 2143 C C . VAL A 1 277 ? -4.385 -6.145 -19.071 1.00 67.00 277 VAL A C 1
ATOM 2145 O O . VAL A 1 277 ? -4.758 -5.128 -19.660 1.00 67.00 277 VAL A O 1
ATOM 2148 N N . ASP A 1 278 ? -4.457 -7.368 -19.599 1.00 61.94 278 ASP A N 1
ATOM 2149 C CA . ASP A 1 278 ? -5.206 -7.655 -20.822 1.00 61.94 278 ASP A CA 1
ATOM 2150 C C . ASP A 1 278 ? -6.619 -8.137 -20.458 1.00 61.94 278 ASP A C 1
ATOM 2152 O O . ASP A 1 278 ? -6.814 -9.196 -19.858 1.00 61.94 278 ASP A O 1
ATOM 2156 N N . TYR A 1 279 ? -7.627 -7.341 -20.814 1.00 53.19 279 TYR A N 1
ATOM 2157 C CA . TYR A 1 279 ? -9.030 -7.651 -20.539 1.00 53.19 279 TYR A CA 1
ATOM 2158 C C . TYR A 1 279 ? -9.636 -8.674 -21.511 1.00 53.19 279 TYR A C 1
ATOM 2160 O O . TYR A 1 279 ? -10.675 -9.261 -21.192 1.00 53.19 279 TYR A O 1
ATOM 2168 N N . HIS A 1 280 ? -9.020 -8.918 -22.674 1.00 48.81 280 HIS A N 1
ATOM 2169 C CA . HIS A 1 280 ? -9.475 -9.953 -23.608 1.00 48.81 280 HIS A CA 1
ATOM 2170 C C . HIS A 1 280 ? -9.131 -11.355 -23.098 1.00 48.81 280 HIS A C 1
ATOM 2172 O O . HIS A 1 280 ? -9.931 -12.286 -23.239 1.00 48.81 280 HIS A O 1
ATOM 2178 N N . LEU A 1 281 ? -8.000 -11.489 -22.411 1.00 49.09 281 LEU A N 1
ATOM 2179 C CA . LEU A 1 281 ? -7.608 -12.671 -21.654 1.00 49.09 281 LEU A CA 1
ATOM 2180 C C . LEU A 1 281 ? -8.065 -12.526 -20.198 1.00 49.09 281 LEU A C 1
ATOM 2182 O O . LEU A 1 281 ? -7.233 -12.340 -19.317 1.00 49.09 281 LEU A O 1
ATOM 2186 N N . LYS A 1 282 ? -9.390 -12.577 -19.960 1.00 39.53 282 LYS A N 1
ATOM 2187 C CA . LYS A 1 282 ? -10.046 -12.521 -18.631 1.00 39.53 282 LYS A CA 1
ATOM 2188 C C . LYS A 1 282 ? -9.072 -12.788 -17.465 1.00 39.53 282 LYS A C 1
ATOM 2190 O O . LYS A 1 282 ? -8.823 -13.941 -17.121 1.00 39.53 282 LYS A O 1
ATOM 2195 N N . ASN A 1 283 ? -8.606 -11.701 -16.846 1.00 44.91 283 ASN A N 1
ATOM 2196 C CA . ASN A 1 283 ? -7.869 -11.633 -15.577 1.00 44.91 283 ASN A CA 1
ATOM 2197 C C . ASN A 1 283 ? -6.365 -11.967 -15.573 1.00 44.91 283 ASN A C 1
ATOM 2199 O O . ASN A 1 283 ? -5.815 -12.123 -14.484 1.00 44.91 283 ASN A O 1
ATOM 2203 N N . ASN A 1 284 ? -5.666 -12.020 -16.711 1.00 46.31 284 ASN A N 1
ATOM 2204 C CA . ASN A 1 284 ? -4.212 -12.218 -16.678 1.00 46.31 284 ASN A CA 1
ATOM 2205 C C . ASN A 1 284 ? -3.443 -10.885 -16.688 1.00 46.31 284 ASN A C 1
ATOM 2207 O O . ASN A 1 284 ? -3.510 -10.104 -17.639 1.00 46.31 284 ASN A O 1
ATOM 2211 N N . ILE A 1 285 ? -2.679 -10.642 -15.619 1.00 54.25 285 ILE A N 1
ATOM 2212 C CA . ILE A 1 285 ? -1.663 -9.584 -15.567 1.00 54.25 285 ILE A CA 1
ATOM 2213 C C . ILE A 1 285 ? -0.490 -10.047 -16.438 1.00 54.25 285 ILE A C 1
ATOM 2215 O O . ILE A 1 285 ? 0.091 -11.101 -16.185 1.00 54.25 285 ILE A O 1
ATOM 2219 N N . SER A 1 286 ? -0.160 -9.278 -17.475 1.00 52.22 286 SER A N 1
ATOM 2220 C CA . SER A 1 286 ? 0.930 -9.582 -18.402 1.00 52.22 286 SER A CA 1
ATOM 2221 C C . SER A 1 286 ? 2.105 -8.637 -18.180 1.00 52.22 286 SER A C 1
ATOM 2223 O O . SER A 1 286 ? 1.939 -7.417 -18.090 1.00 52.22 286 SER A O 1
ATOM 2225 N N . SER A 1 287 ? 3.307 -9.210 -18.156 1.00 51.41 287 SER A N 1
ATOM 2226 C CA . SER A 1 287 ? 4.573 -8.473 -18.201 1.00 51.41 287 SER A CA 1
ATOM 2227 C C . SER A 1 287 ? 5.035 -8.168 -19.636 1.00 51.41 287 SER A C 1
ATOM 2229 O O . SER A 1 287 ? 6.069 -7.535 -19.831 1.00 51.41 287 SER A O 1
ATOM 2231 N N . ALA A 1 288 ? 4.302 -8.625 -20.656 1.00 47.06 288 ALA A N 1
ATOM 2232 C CA . ALA A 1 288 ? 4.641 -8.424 -22.061 1.00 47.06 288 ALA A CA 1
ATOM 2233 C C . ALA A 1 288 ? 3.881 -7.229 -22.655 1.00 47.06 288 ALA A C 1
ATOM 2235 O O . ALA A 1 288 ? 2.659 -7.153 -22.566 1.00 47.06 288 ALA A O 1
ATOM 2236 N N . VAL A 1 289 ? 4.607 -6.324 -23.315 1.00 41.66 289 VAL A N 1
ATOM 2237 C CA . VAL A 1 289 ? 4.041 -5.142 -23.981 1.00 41.66 289 VAL A CA 1
ATOM 2238 C C . VAL A 1 289 ? 3.799 -5.463 -25.459 1.00 41.66 289 VAL A C 1
ATOM 2240 O O . VAL A 1 289 ? 4.739 -5.472 -26.254 1.00 41.66 289 VAL A O 1
ATOM 2243 N N . SER A 1 290 ? 2.547 -5.736 -25.840 1.00 42.44 290 SER A N 1
ATOM 2244 C CA . SER A 1 290 ? 2.126 -5.773 -27.253 1.00 42.44 290 SER A CA 1
ATOM 2245 C C . SER A 1 290 ? 1.725 -4.367 -27.724 1.00 42.44 290 SER A C 1
ATOM 2247 O O . SER A 1 290 ? 1.446 -3.483 -26.922 1.00 42.44 290 SER A O 1
ATOM 2249 N N . SER A 1 291 ? 1.708 -4.119 -29.034 1.00 40.69 291 SER A N 1
ATOM 2250 C CA . SER A 1 291 ? 1.409 -2.790 -29.609 1.00 40.69 291 SER A CA 1
ATOM 2251 C C . SER A 1 291 ? -0.031 -2.630 -30.116 1.00 40.69 291 SER A C 1
ATOM 2253 O O . SER A 1 291 ? -0.368 -1.571 -30.642 1.00 40.69 291 SER A O 1
ATOM 2255 N N . SER A 1 292 ? -0.880 -3.656 -29.966 1.00 41.50 292 SER A N 1
ATOM 2256 C CA . SER A 1 292 ? -2.205 -3.723 -30.606 1.00 41.50 292 SER A CA 1
ATOM 2257 C C . SER A 1 292 ? -3.397 -3.944 -29.669 1.00 41.50 292 SER A C 1
ATOM 2259 O O . SER A 1 292 ? -4.509 -4.097 -30.165 1.00 41.50 292 SER A O 1
ATOM 2261 N N . GLU A 1 293 ? -3.209 -3.976 -28.349 1.00 45.16 293 GLU A N 1
ATOM 2262 C CA . GLU A 1 293 ? -4.287 -4.272 -27.391 1.00 45.16 293 GLU A CA 1
ATOM 2263 C C . GLU A 1 293 ? -4.570 -3.065 -26.487 1.00 45.16 293 GLU A C 1
ATOM 2265 O O . GLU A 1 293 ? -3.696 -2.234 -26.224 1.00 45.16 293 GLU A O 1
ATOM 2270 N N . THR A 1 294 ? -5.821 -2.933 -26.039 1.00 47.47 294 THR A N 1
ATOM 2271 C CA . THR A 1 294 ? -6.271 -1.867 -25.134 1.00 47.47 294 THR A CA 1
ATOM 2272 C C . THR A 1 294 ? -5.757 -2.142 -23.718 1.00 47.47 294 THR A C 1
ATOM 2274 O O . THR A 1 294 ? -6.498 -2.575 -22.841 1.00 47.47 294 THR A O 1
ATOM 2277 N N . PHE A 1 295 ? -4.459 -1.939 -23.498 1.00 58.03 295 PHE A N 1
ATOM 2278 C CA . PHE A 1 295 ? -3.833 -2.127 -22.192 1.00 58.03 295 PHE A CA 1
ATOM 2279 C C . PHE A 1 295 ? -4.243 -1.022 -21.216 1.00 58.03 295 PHE A C 1
ATOM 2281 O O . PHE A 1 295 ? -4.130 0.165 -21.530 1.00 58.03 295 PHE A O 1
ATOM 2288 N N . SER A 1 296 ? -4.643 -1.414 -20.003 1.00 71.88 296 SER A N 1
ATOM 2289 C CA . SER A 1 296 ? -4.762 -0.500 -18.863 1.00 71.88 296 SER A CA 1
ATOM 2290 C C . SER A 1 296 ? -3.703 -0.821 -17.813 1.00 71.88 296 SER A C 1
ATOM 2292 O O . SER A 1 296 ? -3.413 -1.987 -17.533 1.00 71.88 296 SER A O 1
ATOM 2294 N N . PHE A 1 297 ? -3.146 0.226 -17.209 1.00 83.75 297 PHE A N 1
ATOM 2295 C CA . PHE A 1 297 ? -2.259 0.130 -16.053 1.00 83.75 297 PHE A CA 1
ATOM 2296 C C . PHE A 1 297 ? -3.089 0.339 -14.786 1.00 83.75 297 PHE A C 1
ATOM 2298 O O . PHE A 1 297 ? -3.067 1.408 -14.178 1.00 83.75 297 PHE A O 1
ATOM 2305 N N . VAL A 1 298 ? -3.869 -0.678 -14.415 1.00 85.00 298 VAL A N 1
ATOM 2306 C CA . VAL A 1 298 ? -4.833 -0.609 -13.297 1.00 85.00 298 VAL A CA 1
ATOM 2307 C C . VAL A 1 298 ? -4.150 -0.284 -11.968 1.00 85.00 298 VAL A C 1
ATOM 2309 O O . VAL A 1 298 ? -4.719 0.404 -11.125 1.00 85.00 298 VAL A O 1
ATOM 2312 N N . ASN A 1 299 ? -2.913 -0.745 -11.797 1.00 91.19 299 ASN A N 1
ATOM 2313 C CA . ASN A 1 299 ? -2.116 -0.513 -10.600 1.00 91.19 299 ASN A CA 1
ATOM 2314 C C . ASN A 1 299 ? -1.105 0.625 -10.776 1.00 91.19 299 ASN A C 1
ATOM 2316 O O . ASN A 1 299 ? -0.158 0.697 -10.000 1.00 91.19 299 ASN A O 1
ATOM 2320 N N . ARG A 1 300 ? -1.254 1.505 -11.778 1.00 93.75 300 ARG A N 1
ATOM 2321 C CA . ARG A 1 300 ? -0.270 2.576 -11.987 1.00 93.75 300 ARG A CA 1
ATOM 2322 C C . ARG A 1 300 ? -0.109 3.429 -10.723 1.00 93.75 300 ARG A C 1
ATOM 2324 O O . ARG A 1 300 ? -1.118 3.731 -10.075 1.00 93.75 300 ARG A O 1
ATOM 2331 N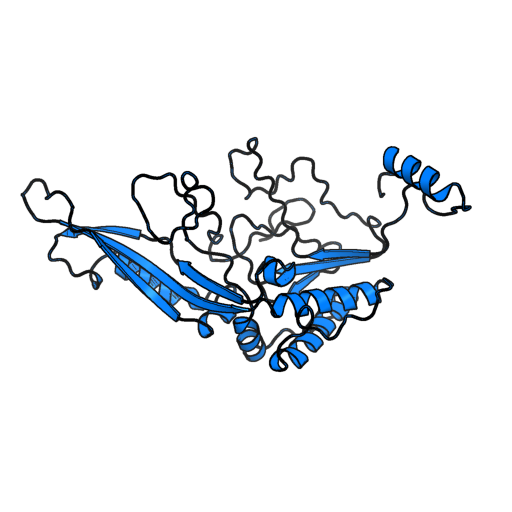 N . PRO A 1 301 ? 1.121 3.853 -10.395 1.00 95.50 301 PRO A N 1
ATOM 2332 C CA . PRO A 1 301 ? 1.315 4.851 -9.360 1.00 95.50 301 PRO A CA 1
ATOM 2333 C C . PRO A 1 301 ? 0.619 6.160 -9.746 1.00 95.50 301 PRO A C 1
ATOM 2335 O O . PRO A 1 301 ? 0.443 6.480 -10.930 1.00 95.50 301 PRO A O 1
ATOM 2338 N N . ASP A 1 302 ? 0.219 6.903 -8.726 1.00 93.12 302 ASP A N 1
ATOM 2339 C CA . ASP A 1 302 ? -0.153 8.303 -8.836 1.00 93.12 302 ASP A CA 1
ATOM 2340 C C . ASP A 1 302 ? 1.103 9.167 -9.088 1.00 93.12 302 ASP A C 1
ATOM 2342 O O . ASP A 1 302 ? 2.242 8.672 -9.119 1.00 93.12 302 ASP A O 1
ATOM 2346 N N . GLU A 1 303 ? 0.919 10.461 -9.324 1.00 91.06 303 GLU A N 1
ATOM 2347 C CA . GLU A 1 303 ? 2.020 11.374 -9.609 1.00 91.06 303 GLU A CA 1
ATOM 2348 C C . GLU A 1 303 ? 3.066 11.369 -8.483 1.00 91.06 303 GLU A C 1
ATOM 2350 O O . GLU A 1 303 ? 2.758 11.456 -7.296 1.00 91.06 303 GLU A O 1
ATOM 2355 N N . ASN A 1 304 ? 4.343 11.253 -8.864 1.00 92.62 304 ASN A N 1
ATOM 2356 C CA . ASN A 1 304 ? 5.482 11.191 -7.940 1.00 92.62 304 ASN A CA 1
ATOM 2357 C C . ASN A 1 304 ? 5.391 10.091 -6.865 1.00 92.62 304 ASN A C 1
ATOM 2359 O O . ASN A 1 304 ? 6.033 10.226 -5.827 1.00 92.62 304 ASN A O 1
ATOM 2363 N N . TRP A 1 305 ? 4.636 9.010 -7.109 1.00 95.62 305 TRP A N 1
ATOM 2364 C CA . TRP A 1 305 ? 4.416 7.939 -6.124 1.00 95.62 305 TRP A CA 1
ATOM 2365 C C . TRP A 1 305 ? 3.786 8.440 -4.816 1.00 95.62 305 TRP A C 1
ATOM 2367 O O . TRP A 1 305 ? 3.966 7.834 -3.759 1.00 95.62 305 TRP A O 1
ATOM 2377 N N . THR A 1 306 ? 3.034 9.539 -4.889 1.00 94.38 306 THR A N 1
ATOM 2378 C CA . THR A 1 306 ? 2.347 10.138 -3.748 1.00 94.38 306 THR A CA 1
ATOM 2379 C C . THR A 1 306 ? 0.855 9.927 -3.899 1.00 94.38 306 THR A C 1
ATOM 2381 O O . THR A 1 306 ? 0.253 10.363 -4.872 1.00 94.38 306 THR A O 1
ATOM 2384 N N . ARG A 1 307 ? 0.253 9.263 -2.917 1.00 94.19 307 ARG A N 1
ATOM 2385 C CA . ARG A 1 307 ? -1.182 8.991 -2.892 1.00 94.19 307 ARG A CA 1
ATOM 2386 C C . ARG A 1 307 ? -2.000 10.276 -2.810 1.00 94.19 307 ARG A C 1
ATOM 2388 O O . ARG A 1 307 ? -1.751 11.100 -1.933 1.00 94.19 307 ARG A O 1
ATOM 2395 N N . THR A 1 308 ? -3.039 10.380 -3.629 1.00 92.62 308 THR A N 1
ATOM 2396 C CA . THR A 1 308 ? -4.089 11.382 -3.427 1.00 92.62 308 THR A CA 1
ATOM 2397 C C . THR A 1 308 ? -4.899 11.068 -2.158 1.00 92.62 308 THR A C 1
ATOM 2399 O O . THR A 1 308 ? -5.309 9.925 -1.924 1.00 92.62 308 THR A O 1
ATOM 2402 N N . VAL A 1 309 ? -5.119 12.085 -1.321 1.00 92.38 309 VAL A N 1
ATOM 2403 C CA . VAL A 1 309 ? -5.883 11.996 -0.068 1.00 92.38 309 VAL A CA 1
ATOM 2404 C C . VAL A 1 309 ? -7.014 13.012 -0.111 1.00 92.38 309 VAL A C 1
ATOM 2406 O O . VAL A 1 309 ? -6.765 14.189 -0.341 1.00 92.38 309 VAL A O 1
ATOM 2409 N N . TYR A 1 310 ? -8.238 12.571 0.139 1.00 89.81 310 TYR A N 1
ATOM 2410 C CA . TYR A 1 310 ? -9.415 13.414 0.295 1.00 89.81 310 TYR A CA 1
ATOM 2411 C C . TYR A 1 310 ? -9.750 13.588 1.770 1.00 89.81 310 TYR A C 1
ATOM 2413 O O . TYR A 1 310 ? -9.618 12.652 2.565 1.00 89.81 310 TYR A O 1
ATOM 2421 N N . ASP A 1 311 ? -10.193 14.785 2.134 1.00 87.81 311 ASP A N 1
ATOM 2422 C CA . ASP A 1 311 ? -10.829 15.019 3.423 1.00 87.81 311 ASP A CA 1
ATOM 2423 C C . ASP A 1 311 ? -12.277 14.485 3.446 1.00 87.81 311 ASP A C 1
ATOM 2425 O O . ASP A 1 311 ? -12.805 13.935 2.476 1.00 87.81 311 ASP A O 1
ATOM 2429 N N . MET A 1 312 ? -12.955 14.670 4.577 1.00 81.19 312 MET A N 1
ATOM 2430 C CA . MET A 1 312 ? -14.340 14.230 4.757 1.00 81.19 312 MET A CA 1
ATOM 2431 C C . MET A 1 312 ? -15.363 15.032 3.935 1.00 81.19 312 MET A C 1
ATOM 2433 O O . MET A 1 312 ? -16.525 14.622 3.859 1.00 81.19 312 MET A O 1
ATOM 2437 N N . ALA A 1 313 ? -14.968 16.173 3.365 1.00 78.62 313 ALA A N 1
ATOM 2438 C CA . ALA A 1 313 ? -15.773 16.961 2.436 1.00 78.62 313 ALA A CA 1
ATOM 2439 C C . ALA A 1 313 ? -15.579 16.518 0.973 1.00 78.62 313 ALA A C 1
ATOM 2441 O O . ALA A 1 313 ? -16.348 16.950 0.115 1.00 78.62 313 ALA A O 1
ATOM 2442 N N . GLY A 1 314 ? -14.623 15.622 0.701 1.00 76.81 314 GLY A N 1
ATOM 2443 C CA . GLY A 1 314 ? -14.266 15.181 -0.646 1.00 76.81 314 GLY A CA 1
ATOM 2444 C C . GLY A 1 314 ? -13.287 16.122 -1.347 1.00 76.81 314 GLY A C 1
ATOM 2445 O O . GLY A 1 314 ? -13.104 16.010 -2.558 1.00 76.81 314 GLY A O 1
ATOM 2446 N N . GLU A 1 315 ? -12.655 17.041 -0.614 1.00 81.06 315 GLU A N 1
ATOM 2447 C CA . GLU A 1 315 ? -11.658 17.957 -1.163 1.00 81.06 315 GLU A CA 1
ATOM 2448 C C . GLU A 1 315 ? -10.254 17.340 -1.062 1.00 81.06 315 GLU A C 1
ATOM 2450 O O . GLU A 1 315 ? -9.911 16.728 -0.043 1.00 81.06 315 GLU A O 1
ATOM 2455 N N . PRO A 1 316 ? -9.413 17.469 -2.104 1.00 81.44 316 PRO A N 1
ATOM 2456 C CA . PRO A 1 316 ? -8.067 16.917 -2.083 1.00 81.44 316 PRO A CA 1
ATOM 2457 C C . PRO A 1 316 ? -7.178 17.679 -1.091 1.00 81.44 316 PRO A C 1
ATOM 2459 O O . PRO A 1 316 ? -7.032 18.904 -1.160 1.00 81.44 316 PRO A O 1
ATOM 2462 N N . GLN A 1 317 ? -6.528 16.941 -0.197 1.00 79.75 317 GLN A N 1
ATOM 2463 C CA . GLN A 1 317 ? -5.499 17.448 0.703 1.00 79.75 317 GLN A CA 1
ATOM 2464 C C . GLN A 1 317 ? -4.192 17.631 -0.081 1.00 79.75 317 GLN A C 1
ATOM 2466 O O . GLN A 1 317 ? -3.738 16.721 -0.776 1.00 79.75 317 GLN A O 1
ATOM 2471 N N . LYS A 1 318 ? -3.612 18.833 0.002 1.00 57.75 318 LYS A N 1
ATOM 2472 C CA . LYS A 1 318 ? -2.322 19.178 -0.617 1.00 57.75 318 LYS A CA 1
ATOM 2473 C C . LYS A 1 318 ? -1.142 18.841 0.280 1.00 57.75 318 LYS A C 1
ATOM 2475 O O . LYS A 1 318 ? -1.265 19.057 1.507 1.00 57.75 318 LYS A O 1
#

Organism: Salmonella enterica (NCBI:txid28901)

Solvent-accessible surface area (backbone atoms only — not comparable to full-atom values): 17875 Å² total; per-residue (Å²): 74,83,84,49,43,68,67,55,24,52,50,47,53,61,75,40,63,94,48,95,76,92,68,57,68,34,52,78,47,58,64,47,82,45,54,49,47,55,65,61,52,59,41,89,88,53,80,70,52,29,73,53,64,63,53,79,94,56,84,77,64,75,56,94,75,55,36,78,36,54,40,34,44,34,36,59,30,38,14,23,42,57,59,34,36,52,44,54,60,93,82,33,33,51,41,75,39,85,18,10,56,41,29,43,60,45,80,62,55,75,63,45,78,47,78,37,26,77,33,71,73,33,75,43,79,44,53,57,84,60,55,68,78,75,33,71,37,36,50,49,27,52,56,48,58,70,48,50,65,73,33,79,48,40,40,40,35,52,84,56,42,49,73,47,79,47,73,50,76,44,67,91,40,79,48,51,101,85,66,50,57,24,25,34,41,34,18,21,23,34,38,38,40,70,40,37,38,47,41,17,37,44,40,48,51,33,51,55,54,44,42,40,75,65,67,52,87,73,80,82,82,64,96,42,82,87,57,55,63,64,75,88,45,52,68,55,43,55,48,50,35,51,37,45,46,22,30,68,73,74,45,88,60,84,75,81,48,76,69,55,38,47,60,49,14,48,31,36,60,81,68,43,21,43,42,34,37,42,73,89,56,79,82,45,77,37,91,71,88,76,95,84,68,88,67,42,51,77,35,25,50,24,73,86,48,45,50,55,35,22,40,73,86,41,48,76,63,130

InterPro domains:
  IPR018712 T6SS, Phospholipase effector Tle1-like, catalytic domain [PF09994] (24-116)

Sequence (318 aa):
VFEQDPVLVRTIATALHPIEYQGKPAGEVQFLGLFDTVTAVGGILDGLDPHDGNNLSVKIGLPPRVAKQVFHLTAMHECRYNFCLNSVKEQWPELSLPGAHADIGGGYNPQEEEYLFLSRPAVETVLADVPTEATGVYQKAVQQADTLPHYSALAPMLPSGVMKIETNTDERVSPDHLGNAKKRVAAAVTFQRIVSNDWSKVALRVMYEVAKEAGVVFDAMQENNDYSWPTELDAICQKAISQAKNAFYGTHSLQFSSDELKIIGKYIHCSANWNTVDYHLKNNISSAVSSSETFSFVNRPDENWTRTVYDMAGEPQK